Protein AF-0000000087537223 (afdb_homodimer)

Organism: NCBI:txid88431

Foldseek 3Di:
DVVVVVVVVVVVVVVVVVVVVVVVVVVCVVVVPPPPLQQAEAEEEEQDPQQCVQCVVLVVVCCVVCVSYDYHYYYDHPVVRVVCQVVVVHFKYKAFDDPDDPCPPQWPKDKAFTFGHWDADPPDRDTRDDPDRGTTIIMMTGGDDPVNCDDPSVVSVVVVRVVVVVVVVPPPPDPPPPPD/DVVVVVVVVVVVVVVVVVVVVVVVVVVCVVVCVVPPLQQAEAEEEEQDPQQCVQCVVLVVVCCVVCVSYHYHYYYDHPVVRVVCQVVVVHFKYKAFDDPDDPCPPFWPKDKAFTFGHWDADPPDRDTRDDPDRGTTIIMMTGGDDPVNCDDPSVVSVVVVRVVVVVVVVPPPPPPPPPPD

Solvent-accessible surface area (backbone atoms only — not comparable to full-atom values): 20224 Å² total; per-residue (Å²): 115,66,68,59,52,53,52,50,50,52,51,49,50,51,51,49,48,48,51,48,51,51,51,48,52,50,46,51,52,52,62,61,45,68,54,72,74,66,67,45,72,45,28,37,29,21,46,53,70,46,41,48,57,68,44,32,66,59,54,51,49,46,43,68,76,38,67,58,44,43,84,43,47,29,24,36,53,68,65,55,39,52,50,26,41,76,69,67,68,26,57,34,30,41,36,74,60,48,101,75,67,73,59,68,80,75,29,30,70,47,78,36,81,42,49,65,44,72,41,61,46,90,74,42,100,50,68,28,37,48,71,64,79,63,64,41,50,28,33,36,35,29,75,58,48,101,72,58,62,81,45,78,65,54,51,50,46,51,56,52,43,52,50,55,55,44,61,70,60,53,70,83,73,78,77,74,76,73,84,117,115,67,68,60,51,53,51,51,49,54,51,48,49,51,50,48,50,50,51,47,51,49,49,49,52,49,46,53,53,51,64,52,53,79,42,76,82,64,68,43,71,45,30,37,30,22,49,52,70,47,40,51,56,67,43,34,67,59,53,50,49,46,42,67,76,38,68,59,44,43,84,43,48,29,23,37,54,66,67,54,38,52,52,26,40,75,68,66,70,26,57,35,29,41,35,72,61,50,101,73,67,74,60,68,82,74,28,31,70,48,77,36,83,42,50,67,44,69,42,62,45,90,76,41,98,50,68,27,37,47,71,65,79,62,64,42,48,28,33,37,34,30,76,59,47,100,74,59,61,81,44,77,64,56,52,51,48,52,57,51,44,50,51,56,55,44,61,71,60,54,69,85,72,77,78,73,76,75,84,117

InterPro domains:
  IPR005119 LysR, substrate-binding [PF03466] (41-99)

Structure (mmCIF, N/CA/C/O backbone):
data_AF-0000000087537223-model_v1
#
loop_
_entity.id
_entity.type
_entity.pdbx_description
1 polymer 'LysR family transcriptional regulator'
#
loop_
_atom_site.group_PDB
_atom_site.id
_atom_site.type_symbol
_atom_site.label_atom_id
_atom_site.label_alt_id
_atom_site.label_comp_id
_atom_site.label_asym_id
_atom_site.label_entity_id
_atom_site.label_seq_id
_atom_site.pdbx_PDB_ins_code
_atom_site.Cartn_x
_atom_site.Cartn_y
_atom_site.Cartn_z
_atom_site.occupancy
_atom_site.B_iso_or_equiv
_atom_site.auth_seq_id
_atom_site.auth_comp_id
_atom_site.auth_asym_id
_atom_site.auth_atom_id
_atom_site.pdbx_PDB_model_num
ATOM 1 N N . MET A 1 1 ? 5.977 34.281 53.625 1 54.44 1 MET A N 1
ATOM 2 C CA . MET A 1 1 ? 5.441 35.156 52.625 1 54.44 1 MET A CA 1
ATOM 3 C C . MET A 1 1 ? 6.477 35.438 51.531 1 54.44 1 MET A C 1
ATOM 5 O O . MET A 1 1 ? 6.137 35.531 50.344 1 54.44 1 MET A O 1
ATOM 9 N N . LYS A 1 2 ? 7.672 35.094 51.875 1 70.06 2 LYS A N 1
ATOM 10 C CA . LYS A 1 2 ? 8.766 35.406 50.969 1 70.06 2 LYS A CA 1
ATOM 11 C C . LYS A 1 2 ? 8.945 34.312 49.938 1 70.06 2 LYS A C 1
ATOM 13 O O . LYS A 1 2 ? 9.219 34.562 48.781 1 70.06 2 LYS A O 1
ATOM 18 N N . ASP A 1 3 ? 8.562 33.156 50.344 1 67.06 3 ASP A N 1
ATOM 19 C CA . ASP A 1 3 ? 8.758 32.031 49.469 1 67.06 3 ASP A CA 1
ATOM 20 C C . ASP A 1 3 ? 7.688 31.984 48.375 1 67.06 3 ASP A C 1
ATOM 22 O O . ASP A 1 3 ? 7.965 31.578 47.25 1 67.06 3 ASP A O 1
ATOM 26 N N . PHE A 1 4 ? 6.609 32.594 48.656 1 63.94 4 PHE A N 1
ATOM 27 C CA . PHE A 1 4 ? 5.5 32.594 47.719 1 63.94 4 PHE A CA 1
ATOM 28 C C . PHE A 1 4 ? 5.715 33.656 46.625 1 63.94 4 PHE A C 1
ATOM 30 O O . PHE A 1 4 ? 5.422 33.438 45.469 1 63.94 4 PHE A O 1
ATOM 37 N N . VAL A 1 5 ? 6.406 34.656 47 1 63.56 5 VAL A N 1
ATOM 38 C CA . VAL A 1 5 ? 6.68 35.75 46.062 1 63.56 5 VAL A CA 1
ATOM 39 C C . VAL A 1 5 ? 7.766 35.312 45.062 1 63.56 5 VAL A C 1
ATOM 41 O O . VAL A 1 5 ? 7.668 35.594 43.875 1 63.56 5 VAL A O 1
ATOM 44 N N . LEU A 1 6 ? 8.734 34.5 45.625 1 63.09 6 LEU A N 1
ATOM 45 C CA . LEU A 1 6 ? 9.797 34.031 44.75 1 63.09 6 LEU A CA 1
ATOM 46 C C . LEU A 1 6 ? 9.242 33.062 43.719 1 63.09 6 LEU A C 1
ATOM 48 O O . LEU A 1 6 ? 9.641 33.094 42.562 1 63.09 6 LEU A O 1
ATOM 52 N N . LEU A 1 7 ? 8.227 32.312 44.094 1 64.44 7 LEU A N 1
ATOM 53 C CA . LEU A 1 7 ? 7.617 31.344 43.156 1 64.44 7 LEU A CA 1
ATOM 54 C C . LEU A 1 7 ? 6.797 32.062 42.094 1 64.44 7 LEU A C 1
ATOM 56 O O . LEU A 1 7 ? 6.848 31.672 40.938 1 64.44 7 LEU A O 1
ATOM 60 N N . ILE A 1 8 ? 6.211 33.156 42.438 1 64.06 8 ILE A N 1
ATOM 61 C CA . ILE A 1 8 ? 5.387 33.906 41.5 1 64.06 8 ILE A CA 1
ATOM 62 C C . ILE A 1 8 ? 6.281 34.656 40.5 1 64.06 8 ILE A C 1
ATOM 64 O O . ILE A 1 8 ? 5.973 34.719 39.312 1 64.06 8 ILE A O 1
ATOM 68 N N . VAL A 1 9 ? 7.414 35.062 41.062 1 67.44 9 VAL A N 1
ATOM 69 C CA . VAL A 1 9 ? 8.336 35.781 40.188 1 67.44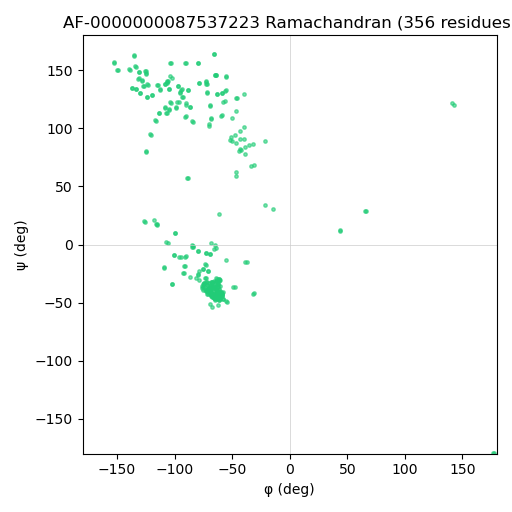 9 VAL A CA 1
ATOM 70 C C . VAL A 1 9 ? 8.977 34.844 39.188 1 67.44 9 VAL A C 1
ATOM 72 O O . VAL A 1 9 ? 9.102 35.156 38 1 67.44 9 VAL A O 1
ATOM 75 N N . VAL A 1 10 ? 9.289 33.625 39.625 1 64.19 10 VAL A N 1
ATOM 76 C CA . VAL A 1 10 ? 9.883 32.625 38.75 1 64.19 10 VAL A CA 1
ATOM 77 C C . VAL A 1 10 ? 8.867 32.188 37.719 1 64.19 10 VAL A C 1
ATOM 79 O O . VAL A 1 10 ? 9.195 32.062 36.531 1 64.19 10 VAL A O 1
ATOM 82 N N . LEU A 1 11 ? 7.57 32.094 38.094 1 65.94 11 LEU A N 1
ATOM 83 C CA . LEU A 1 11 ? 6.516 31.719 37.156 1 65.94 11 LEU A CA 1
ATOM 84 C C . LEU A 1 11 ? 6.25 32.812 36.156 1 65.94 11 LEU A C 1
ATOM 86 O O . LEU A 1 11 ? 6.07 32.531 34.969 1 65.94 11 LEU A O 1
ATOM 90 N N . ALA A 1 12 ? 6.344 34.062 36.594 1 67.06 12 ALA A N 1
ATOM 91 C CA . ALA A 1 12 ? 6.152 35.188 35.688 1 67.06 12 ALA A CA 1
ATOM 92 C C . ALA A 1 12 ? 7.32 35.312 34.719 1 67.06 12 ALA A C 1
ATOM 94 O O . ALA A 1 12 ? 7.117 35.594 33.531 1 67.06 12 ALA A O 1
ATOM 95 N N . ALA A 1 13 ? 8.508 35.062 35.219 1 68 13 ALA A N 1
ATOM 96 C CA . ALA A 1 13 ? 9.68 35.094 34.344 1 68 13 ALA A CA 1
ATOM 97 C C . ALA A 1 13 ? 9.617 33.969 33.312 1 68 13 ALA A C 1
ATOM 99 O O . ALA A 1 13 ? 9.969 34.188 32.156 1 68 13 ALA A O 1
ATOM 100 N N . PHE A 1 14 ? 9.086 32.844 33.719 1 64.25 14 PHE A N 1
ATOM 101 C CA . PHE A 1 14 ? 8.938 31.734 32.781 1 64.25 14 PHE A CA 1
ATOM 102 C C . PHE A 1 14 ? 7.875 32.062 31.719 1 64.25 14 PHE A C 1
ATOM 104 O O . PHE A 1 14 ? 8.062 31.797 30.531 1 64.25 14 PHE A O 1
ATOM 111 N N . ILE A 1 15 ? 6.82 32.75 32.094 1 64.5 15 ILE A N 1
ATOM 112 C CA . ILE A 1 15 ? 5.766 33.125 31.172 1 64.5 15 ILE A CA 1
ATOM 113 C C . ILE A 1 15 ? 6.281 34.219 30.234 1 64.5 15 ILE A C 1
ATOM 115 O O . ILE A 1 15 ? 6.051 34.1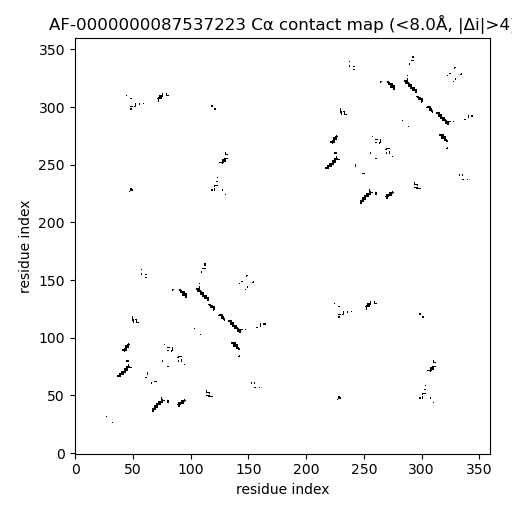56 29.016 1 64.5 15 ILE A O 1
ATOM 119 N N . TYR A 1 16 ? 7 35.125 30.766 1 63.88 16 TYR A N 1
ATOM 120 C CA . TYR A 1 16 ? 7.582 36.188 29.953 1 63.88 16 TYR A CA 1
ATOM 121 C C . TYR A 1 16 ? 8.633 35.625 29 1 63.88 16 TYR A C 1
ATOM 123 O O . TYR A 1 16 ? 8.688 36.031 27.828 1 63.88 16 TYR A O 1
ATOM 131 N N . GLY A 1 17 ? 9.453 34.75 29.469 1 62.81 17 GLY A N 1
ATOM 132 C CA . GLY A 1 17 ? 10.398 34.094 28.594 1 62.81 17 GLY A CA 1
ATOM 133 C C . GLY A 1 17 ? 9.734 33.281 27.5 1 62.81 17 GLY A C 1
ATOM 134 O O . GLY A 1 17 ? 10.188 33.312 26.344 1 62.81 17 GLY A O 1
ATOM 135 N N . TYR A 1 18 ? 8.625 32.781 27.844 1 59.72 18 TYR A N 1
ATOM 136 C CA . TYR A 1 18 ? 7.844 32.031 26.844 1 59.72 18 TYR A CA 1
ATOM 137 C C . TYR A 1 18 ? 7.289 32.969 25.781 1 59.72 18 TYR A C 1
ATOM 139 O O . TYR A 1 18 ? 7.383 32.688 24.594 1 59.72 18 TYR A O 1
ATOM 147 N N . PHE A 1 19 ? 6.824 34.094 26.172 1 59.44 19 PHE A N 1
ATOM 148 C CA . PHE A 1 19 ? 6.281 35.094 25.266 1 59.44 19 PHE A CA 1
ATOM 149 C C . PHE A 1 19 ? 7.387 35.719 24.406 1 59.44 19 PHE A C 1
ATOM 151 O O . PHE A 1 19 ? 7.211 35.906 23.219 1 59.44 19 PHE A O 1
ATOM 158 N N . LEU A 1 20 ? 8.477 35.938 25.016 1 61.59 20 LEU A N 1
ATOM 159 C CA . LEU A 1 20 ? 9.602 36.5 24.297 1 61.59 20 LEU A CA 1
ATOM 160 C C . LEU A 1 20 ? 10.164 35.5 23.281 1 61.59 20 LEU A C 1
ATOM 162 O O . LEU A 1 20 ? 10.508 35.875 22.156 1 61.59 20 LEU A O 1
ATOM 166 N N . MET A 1 21 ? 10.281 34.25 23.656 1 59.03 21 MET A N 1
ATOM 167 C CA . MET A 1 21 ? 10.766 33.25 22.734 1 59.03 21 MET A CA 1
ATOM 168 C C . MET A 1 21 ? 9.781 33.062 21.578 1 59.03 21 MET A C 1
ATOM 170 O O . MET A 1 21 ? 10.195 32.875 20.422 1 59.03 21 MET A O 1
ATOM 174 N N . GLU A 1 22 ? 8.539 33.25 21.828 1 59.28 22 GLU A N 1
ATOM 175 C CA . GLU A 1 22 ? 7.527 33.219 20.781 1 59.28 22 GLU A CA 1
ATOM 176 C C . GLU A 1 22 ? 7.68 34.438 19.844 1 59.28 22 GLU A C 1
ATOM 178 O O . GLU A 1 22 ? 7.57 34.281 18.625 1 59.28 22 GLU A O 1
ATOM 183 N N . LYS A 1 23 ? 7.906 35.531 20.391 1 59.84 23 LYS A N 1
ATOM 184 C CA . LYS A 1 23 ? 8.094 36.719 19.578 1 59.84 23 LYS A CA 1
ATOM 185 C C . LYS A 1 23 ? 9.414 36.688 18.812 1 59.84 23 LYS A C 1
ATOM 187 O O . LYS A 1 23 ? 9.484 37.094 17.656 1 59.84 23 LYS A O 1
ATOM 192 N N . LEU A 1 24 ? 10.461 36.156 19.438 1 57.25 24 LEU A N 1
ATOM 193 C CA . LEU A 1 24 ? 11.734 36 18.75 1 57.25 24 LEU A CA 1
ATOM 194 C C . LEU A 1 24 ? 11.617 34.969 17.641 1 57.25 24 LEU A C 1
ATOM 196 O O . LEU A 1 24 ? 12.156 35.156 16.547 1 57.25 24 LEU A O 1
ATOM 200 N N . ASP A 1 25 ? 10.938 33.906 17.938 1 54.16 25 ASP A N 1
ATOM 201 C CA . ASP A 1 25 ? 10.688 32.875 16.922 1 54.16 25 ASP A CA 1
ATOM 202 C C . ASP A 1 25 ? 9.875 33.438 15.758 1 54.16 25 ASP A C 1
ATOM 204 O O . ASP A 1 25 ? 10.164 33.156 14.594 1 54.16 25 ASP A O 1
ATOM 208 N N . LYS A 1 26 ? 8.938 34.281 16.062 1 52.38 26 LYS A N 1
ATOM 209 C CA . LYS A 1 26 ? 8.18 34.969 15.023 1 52.38 26 LYS A CA 1
ATOM 210 C C . LYS A 1 26 ? 9.047 35.969 14.281 1 52.38 26 LYS A C 1
ATOM 212 O O . LYS A 1 26 ? 8.961 36.094 13.062 1 52.38 26 LYS A O 1
ATOM 217 N N . PHE A 1 27 ? 9.875 36.656 14.984 1 50.84 27 PHE A N 1
ATOM 218 C CA . PHE A 1 27 ? 10.789 37.625 14.391 1 50.84 27 PHE A CA 1
ATOM 219 C C . PHE A 1 27 ? 11.828 36.938 13.531 1 50.84 27 PHE A C 1
ATOM 221 O O . PHE A 1 27 ? 12.172 37.406 12.445 1 50.84 27 PHE A O 1
ATOM 228 N N . LEU A 1 28 ? 12.414 35.875 13.977 1 49.09 28 LEU A N 1
ATOM 229 C CA . LEU A 1 28 ? 13.375 35.125 13.172 1 49.09 28 LEU A CA 1
ATOM 230 C C . LEU A 1 28 ? 12.688 34.469 11.984 1 49.09 28 LEU A C 1
ATOM 232 O O . LEU A 1 28 ? 13.25 34.406 10.891 1 49.09 28 LEU A O 1
ATOM 236 N N . LYS A 1 29 ? 11.492 34.094 12.188 1 46.59 29 LYS A N 1
ATOM 237 C CA . LYS A 1 29 ? 10.703 33.625 11.055 1 46.59 29 LYS A CA 1
ATOM 238 C C . LYS A 1 29 ? 10.383 34.75 10.086 1 46.59 29 LYS A C 1
ATOM 240 O O . LYS A 1 29 ? 10.406 34.562 8.867 1 46.59 29 LYS A O 1
ATOM 245 N N . GLU A 1 30 ? 10.055 35.844 10.57 1 44.53 30 GLU A N 1
ATOM 246 C CA . GLU A 1 30 ? 9.789 37 9.719 1 44.53 30 GLU A CA 1
ATOM 247 C C . GLU A 1 30 ? 11.07 37.5 9.062 1 44.53 30 GLU A C 1
ATOM 249 O O . GLU A 1 30 ? 11.055 37.906 7.898 1 44.53 30 GLU A O 1
ATOM 254 N N . ASN A 1 31 ? 12.07 37.719 9.766 1 44.16 31 ASN A N 1
ATOM 255 C CA . ASN A 1 31 ? 13.32 38.156 9.156 1 44.16 31 ASN A CA 1
ATOM 256 C C . ASN A 1 31 ? 13.969 37.062 8.336 1 44.16 31 ASN A C 1
ATOM 258 O O . ASN A 1 31 ? 14.859 37.312 7.523 1 44.16 31 ASN A O 1
ATOM 262 N N . GLN A 1 32 ? 13.898 35.875 8.664 1 40.59 32 GLN A N 1
ATOM 263 C CA . GLN A 1 32 ? 14.188 34.844 7.676 1 40.59 32 GLN A CA 1
ATOM 264 C C . GLN A 1 32 ? 13.164 34.875 6.539 1 40.59 32 GLN A C 1
ATOM 266 O O . GLN A 1 32 ? 13.328 34.188 5.535 1 40.59 32 GLN A O 1
ATOM 271 N N . SER A 1 33 ? 12.211 35.688 6.609 1 37.72 33 SER A N 1
ATOM 272 C CA . SER A 1 33 ? 11.305 35.969 5.508 1 37.72 33 SER A CA 1
ATOM 273 C C . SER A 1 33 ? 12.023 36.688 4.375 1 37.72 33 SER A C 1
ATOM 275 O O . SER A 1 33 ? 11.422 37 3.348 1 37.72 33 SER A O 1
ATOM 277 N N . GLN A 1 34 ? 12.945 37.531 4.609 1 38 34 GLN A N 1
ATOM 278 C CA . GLN A 1 34 ? 13.648 37.938 3.395 1 38 34 GLN A CA 1
ATOM 279 C C . GLN A 1 34 ? 14.031 36.719 2.557 1 38 34 GLN A C 1
ATOM 281 O O . GLN A 1 34 ? 14.875 35.938 2.963 1 38 34 GLN A O 1
ATOM 286 N N . LYS A 1 35 ? 13.203 36.5 1.725 1 38.72 35 LYS A N 1
ATOM 287 C CA . LYS A 1 35 ? 12.703 35.438 0.831 1 38.72 35 LYS A CA 1
ATOM 288 C C . LYS A 1 35 ? 13.789 35 -0.143 1 38.72 35 LYS A C 1
ATOM 290 O O . LYS A 1 35 ? 14.031 35.656 -1.159 1 38.72 35 LYS A O 1
ATOM 295 N N . LEU A 1 36 ? 15.023 35.062 0.023 1 36.44 36 LEU A N 1
ATOM 296 C CA . LEU A 1 36 ? 15.375 34.031 -0.955 1 36.44 36 LEU A CA 1
ATOM 297 C C . LEU A 1 36 ? 14.383 32.875 -0.917 1 36.44 36 LEU A C 1
ATOM 299 O O . LEU A 1 36 ? 14.164 32.281 0.138 1 36.44 36 LEU A O 1
ATOM 303 N N . ILE A 1 37 ? 13.203 33 -1.503 1 40.5 37 ILE A N 1
ATOM 304 C CA . ILE A 1 37 ? 12.102 32.062 -1.7 1 40.5 37 ILE A CA 1
ATOM 305 C C . ILE A 1 37 ? 12.609 30.641 -1.584 1 40.5 37 ILE A C 1
ATOM 307 O O . ILE A 1 37 ? 13.148 30.094 -2.541 1 40.5 37 ILE A O 1
ATOM 311 N N . SER A 1 38 ? 13.492 30.312 -0.835 1 45.03 38 SER A N 1
ATOM 312 C CA . SER A 1 38 ? 13.938 28.922 -0.687 1 45.03 38 SER A CA 1
ATOM 313 C C . SER A 1 38 ? 12.75 27.969 -0.624 1 45.03 38 SER A C 1
ATOM 315 O O . SER A 1 38 ? 11.836 28.156 0.183 1 45.03 38 SER A O 1
ATOM 317 N N . ASP A 1 39 ? 12.336 27.484 -1.694 1 57.84 39 ASP A N 1
ATOM 318 C CA . ASP A 1 39 ? 11.297 26.484 -1.929 1 57.84 39 ASP A CA 1
ATOM 319 C C . ASP A 1 39 ? 11.281 25.438 -0.82 1 57.84 39 ASP A C 1
ATOM 321 O O . ASP A 1 39 ? 12.289 24.766 -0.591 1 57.84 39 ASP A O 1
ATOM 325 N N . SER A 1 40 ? 10.547 25.703 0.352 1 80.5 40 SER A N 1
ATOM 326 C CA . SER A 1 40 ? 10.375 24.734 1.439 1 80.5 40 SER A CA 1
ATOM 327 C C . SER A 1 40 ? 9.766 23.438 0.937 1 80.5 40 SER A C 1
ATOM 329 O O . SER A 1 40 ? 8.93 23.453 0.024 1 80.5 40 SER A O 1
ATOM 331 N N . LYS A 1 41 ? 10.453 22.375 1.174 1 89.81 41 LYS A N 1
ATOM 332 C CA . LYS A 1 41 ? 9.977 21.047 0.787 1 89.81 41 LYS A CA 1
ATOM 333 C C . LYS A 1 41 ? 9.273 20.359 1.947 1 89.81 41 LYS A C 1
ATOM 335 O O . LYS A 1 41 ? 9.703 20.453 3.098 1 89.81 41 LYS A O 1
ATOM 340 N N . LEU A 1 42 ? 8.133 19.859 1.71 1 93.19 42 LEU A N 1
ATOM 341 C CA . LEU A 1 42 ? 7.434 18.969 2.646 1 93.19 42 LEU A CA 1
ATOM 342 C C . LEU A 1 42 ? 7.453 17.531 2.156 1 93.19 42 LEU A C 1
ATOM 344 O O . LEU A 1 42 ? 6.879 17.219 1.11 1 93.19 42 LEU A O 1
ATOM 348 N N . ARG A 1 43 ? 8.148 16.688 2.877 1 94.88 43 ARG A N 1
ATOM 349 C CA . ARG A 1 43 ? 8.32 15.289 2.512 1 94.88 43 ARG A CA 1
ATOM 350 C C . ARG A 1 43 ? 7.461 14.383 3.391 1 94.88 43 ARG A C 1
ATOM 352 O O . ARG A 1 43 ? 7.68 14.297 4.602 1 94.88 43 ARG A O 1
ATOM 359 N N . ILE A 1 44 ? 6.527 13.719 2.76 1 96.69 44 ILE A N 1
ATOM 360 C CA . ILE A 1 44 ? 5.566 12.914 3.504 1 96.69 44 ILE A CA 1
ATOM 361 C C . ILE A 1 44 ? 5.668 11.453 3.061 1 96.69 44 ILE A C 1
ATOM 363 O O . ILE A 1 44 ? 5.652 11.164 1.861 1 96.69 44 ILE A O 1
ATOM 367 N N . GLY A 1 45 ? 5.801 10.523 4.012 1 96.62 45 GLY A N 1
ATOM 368 C CA . GLY A 1 45 ? 5.793 9.094 3.764 1 96.62 45 GLY A CA 1
ATOM 369 C C . GLY A 1 45 ? 4.492 8.422 4.176 1 96.62 45 GLY A C 1
ATOM 370 O O . GLY A 1 45 ? 3.998 8.648 5.281 1 96.62 45 GLY A O 1
ATOM 371 N N . PHE A 1 46 ? 4.047 7.613 3.277 1 94.56 46 PHE A N 1
ATOM 372 C CA . PHE A 1 46 ? 2.834 6.848 3.545 1 94.56 46 PHE A CA 1
ATOM 373 C C . PHE A 1 46 ? 3.139 5.355 3.602 1 94.56 46 PHE A C 1
ATOM 375 O O . PHE A 1 46 ? 3.857 4.832 2.75 1 94.56 46 PHE A O 1
ATOM 382 N N . GLU A 1 47 ? 2.549 4.676 4.57 1 91.69 47 GLU A N 1
ATOM 383 C CA . GLU A 1 47 ? 2.676 3.221 4.605 1 91.69 47 GLU A CA 1
ATOM 384 C C . GLU A 1 47 ? 1.984 2.576 3.404 1 91.69 47 GLU A C 1
ATOM 386 O O . GLU A 1 47 ? 2.439 1.549 2.898 1 91.69 47 GLU A O 1
ATOM 391 N N . THR A 1 48 ? 0.905 3.105 3.025 1 90.25 48 THR A N 1
ATOM 392 C CA . THR A 1 48 ? 0.19 2.674 1.829 1 90.25 48 THR A CA 1
ATOM 393 C C . THR A 1 48 ? -0.311 3.875 1.034 1 90.25 48 THR A C 1
ATOM 395 O O . THR A 1 48 ? -0.847 4.828 1.607 1 90.25 48 THR A O 1
ATOM 398 N N . PRO A 1 49 ? -0.109 3.814 -0.251 1 91.25 49 PRO A N 1
ATOM 399 C CA . PRO A 1 49 ? -0.599 4.934 -1.057 1 91.25 49 PRO A CA 1
ATOM 400 C C . PRO A 1 49 ? -2.123 4.988 -1.128 1 91.25 49 PRO A C 1
ATOM 402 O O . PRO A 1 49 ? -2.689 5.984 -1.593 1 91.25 49 PRO A O 1
ATOM 405 N N . ALA A 1 50 ? -2.826 4.008 -0.635 1 90.25 50 ALA A N 1
ATOM 406 C CA . ALA A 1 50 ? -4.273 3.875 -0.768 1 90.25 50 ALA A CA 1
ATOM 407 C C . ALA A 1 50 ? -5 4.891 0.108 1 90.25 50 ALA A C 1
ATOM 409 O O . ALA A 1 50 ? -6.219 5.055 0.003 1 90.25 50 ALA A O 1
ATOM 410 N N . ILE A 1 51 ? -4.32 5.625 0.945 1 90.5 51 ILE A N 1
ATOM 411 C CA . ILE A 1 51 ? -4.996 6.566 1.83 1 90.5 51 ILE A CA 1
ATOM 412 C C . ILE A 1 51 ? -4.883 7.98 1.264 1 90.5 51 ILE A C 1
ATOM 414 O O . ILE A 1 51 ? -5.566 8.898 1.727 1 90.5 51 ILE A O 1
ATOM 418 N N . ILE A 1 52 ? -4.105 8.164 0.266 1 92.75 52 ILE A N 1
ATOM 419 C CA . ILE A 1 52 ? -3.764 9.5 -0.216 1 92.75 52 ILE A CA 1
ATOM 420 C C . ILE A 1 52 ? -5.004 10.172 -0.803 1 92.75 52 ILE A C 1
ATOM 422 O O . ILE A 1 52 ? -5.242 11.359 -0.573 1 92.75 52 ILE A O 1
ATOM 426 N N . ASP A 1 53 ? -5.824 9.414 -1.488 1 90.88 53 ASP A N 1
ATOM 427 C CA . ASP A 1 53 ? -7.035 9.984 -2.08 1 90.88 53 ASP A CA 1
ATOM 428 C C . ASP A 1 53 ? -7.957 10.555 -1.006 1 90.88 53 ASP A C 1
ATOM 430 O O . ASP A 1 53 ? -8.656 11.547 -1.242 1 90.88 53 ASP A O 1
ATOM 434 N N . SER A 1 54 ? -7.914 9.984 0.157 1 89.5 54 SER A N 1
ATOM 435 C CA . SER A 1 54 ? -8.812 10.391 1.234 1 89.5 54 SER A CA 1
ATOM 436 C C . SER A 1 54 ? -8.367 11.711 1.849 1 89.5 54 SER A C 1
ATOM 438 O O . SER A 1 54 ? -9.156 12.406 2.492 1 89.5 54 SER A O 1
ATOM 440 N N . ILE A 1 55 ? -7.09 12.047 1.659 1 91.12 55 ILE A N 1
ATOM 441 C CA . ILE A 1 55 ? -6.613 13.305 2.227 1 91.12 55 ILE A CA 1
ATOM 442 C C . ILE A 1 55 ? -6.215 14.258 1.103 1 91.12 55 ILE A C 1
ATOM 444 O O . ILE A 1 55 ? -5.484 15.227 1.331 1 91.12 55 ILE A O 1
ATOM 448 N N . ALA A 1 56 ? -6.609 14.055 -0.009 1 93.25 56 ALA A N 1
ATOM 449 C CA . ALA A 1 56 ? -6.266 14.852 -1.183 1 93.25 56 ALA A CA 1
ATOM 450 C C . ALA A 1 56 ? -6.672 16.312 -0.993 1 93.25 56 ALA A C 1
ATOM 452 O O . ALA A 1 56 ? -5.926 17.219 -1.354 1 93.25 56 ALA A O 1
ATOM 453 N N . ASP A 1 57 ? -7.82 16.469 -0.446 1 90.5 57 ASP A N 1
ATOM 454 C CA . ASP A 1 57 ? -8.297 17.844 -0.222 1 90.5 57 ASP A CA 1
ATOM 455 C C . ASP A 1 57 ? -7.34 18.609 0.686 1 90.5 57 ASP A C 1
ATOM 457 O O . ASP A 1 57 ? -7.07 19.797 0.45 1 90.5 57 ASP A O 1
ATOM 461 N N . LEU A 1 58 ? -6.898 17.906 1.692 1 91.88 58 LEU A N 1
ATOM 462 C CA . LEU A 1 58 ? -5.949 18.516 2.617 1 91.88 58 LEU A CA 1
ATOM 463 C C . LEU A 1 58 ? -4.656 18.891 1.901 1 91.88 58 LEU A C 1
ATOM 465 O O . LEU A 1 58 ? -4.145 20 2.068 1 91.88 58 LEU A O 1
ATOM 469 N N . LEU A 1 59 ? -4.168 18 1.112 1 93.94 59 LEU A N 1
ATOM 470 C CA . LEU A 1 59 ? -2.932 18.219 0.371 1 93.94 59 LEU A CA 1
ATOM 471 C C . LEU A 1 59 ? -3.1 19.359 -0.628 1 93.94 59 LEU A C 1
ATOM 473 O O . LEU A 1 59 ? -2.213 20.219 -0.765 1 93.94 59 LEU A O 1
ATOM 477 N N . GLU A 1 60 ? -4.18 19.375 -1.272 1 92.62 60 GLU A N 1
ATOM 478 C CA . GLU A 1 60 ? -4.465 20.406 -2.254 1 92.62 60 GLU A CA 1
ATOM 479 C C . GLU A 1 60 ? -4.602 21.781 -1.588 1 92.62 60 GLU A C 1
ATOM 481 O O . GLU A 1 60 ? -4.07 22.781 -2.086 1 92.62 60 GLU A O 1
ATOM 486 N N . GLN A 1 61 ? -5.316 21.844 -0.536 1 91.75 61 GLN A N 1
ATOM 487 C CA . GLN A 1 61 ? -5.473 23.078 0.212 1 91.75 61 GLN A CA 1
ATOM 488 C C . GLN A 1 61 ? -4.125 23.609 0.692 1 91.75 61 GLN A C 1
ATOM 490 O O . GLN A 1 61 ? -3.852 24.812 0.604 1 91.75 61 GLN A O 1
ATOM 495 N N . PHE A 1 62 ? -3.34 22.734 1.179 1 92.38 62 PHE A N 1
ATOM 496 C CA . PHE A 1 62 ? -2.016 23.141 1.636 1 92.38 62 PHE A CA 1
ATOM 497 C C . PHE A 1 62 ? -1.203 23.719 0.488 1 92.38 62 PHE A C 1
ATOM 499 O O . PHE A 1 62 ? -0.588 24.781 0.633 1 92.38 62 PHE A O 1
ATOM 506 N N . SER A 1 63 ? -1.246 23.047 -0.576 1 91.19 63 SER A N 1
ATOM 507 C CA . SER A 1 63 ? -0.478 23.5 -1.732 1 91.19 63 SER A CA 1
ATOM 508 C C . SER A 1 63 ? -0.977 24.859 -2.236 1 91.19 63 SER A C 1
ATOM 510 O O . SER A 1 63 ? -0.19 25.672 -2.713 1 91.19 63 SER A O 1
ATOM 512 N N . SER A 1 64 ? -2.219 25.078 -2.158 1 92 64 SER A N 1
ATOM 513 C CA . SER A 1 64 ? -2.811 26.344 -2.596 1 92 64 SER A CA 1
ATOM 514 C C . SER A 1 64 ? -2.463 27.469 -1.64 1 92 64 SER A C 1
ATOM 516 O O . SER A 1 64 ? -2.148 28.578 -2.074 1 92 64 SER A O 1
ATOM 518 N N . GLU A 1 65 ? -2.535 27.172 -0.374 1 91.94 65 GLU A N 1
ATOM 519 C CA . GLU A 1 65 ? -2.299 28.172 0.661 1 91.94 65 GLU A CA 1
ATOM 520 C C . GLU A 1 65 ? -0.812 28.5 0.787 1 91.94 65 GLU A C 1
ATOM 522 O O . GLU A 1 65 ? -0.443 29.625 1.115 1 91.94 65 GLU A O 1
ATOM 527 N N . TYR A 1 66 ? -0.056 27.5 0.549 1 90.75 66 TYR A N 1
ATOM 528 C CA . TYR A 1 66 ? 1.388 27.672 0.672 1 90.75 66 TYR A CA 1
ATOM 529 C C . TYR A 1 66 ? 2.096 27.266 -0.616 1 90.75 66 TYR A C 1
ATOM 531 O O . TYR A 1 66 ? 2.811 26.266 -0.649 1 90.75 66 TYR A O 1
ATOM 539 N N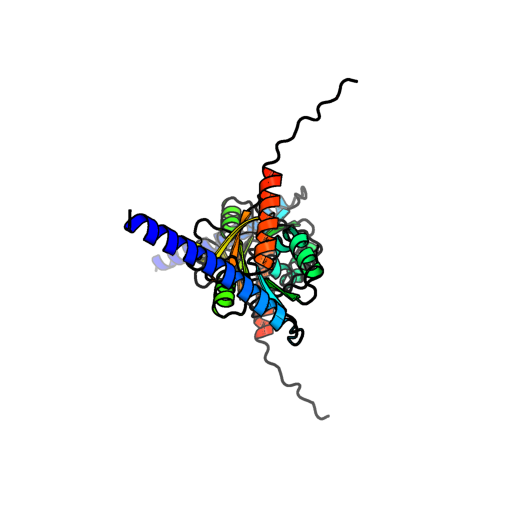 . PRO A 1 67 ? 2.111 28.125 -1.579 1 90 67 PRO A N 1
ATOM 540 C CA . PRO A 1 67 ? 2.641 27.781 -2.902 1 90 67 PRO A CA 1
ATOM 541 C C . PRO A 1 67 ? 4.164 27.688 -2.922 1 90 67 PRO A C 1
ATOM 543 O O . PRO A 1 67 ? 4.742 27.141 -3.865 1 90 67 PRO A O 1
ATOM 546 N N . ASN A 1 68 ? 4.785 28.234 -1.938 1 88.12 68 ASN A N 1
ATOM 547 C CA . ASN A 1 68 ? 6.242 28.172 -1.871 1 88.12 68 ASN A CA 1
ATOM 548 C C . ASN A 1 68 ? 6.719 26.812 -1.353 1 88.12 68 ASN A C 1
ATOM 550 O O . ASN A 1 68 ? 7.922 26.562 -1.3 1 88.12 68 ASN A O 1
ATOM 554 N N . TYR A 1 69 ? 5.777 25.969 -0.943 1 88.62 69 TYR A N 1
ATOM 555 C CA . TYR A 1 69 ? 6.109 24.625 -0.499 1 88.62 69 TYR A CA 1
ATOM 556 C C . TYR A 1 69 ? 5.977 23.625 -1.643 1 88.62 69 TYR A C 1
ATOM 558 O O . TYR A 1 69 ? 5.012 23.672 -2.408 1 88.62 69 TYR A O 1
ATOM 566 N N . GLU A 1 70 ? 6.965 22.828 -1.757 1 90.56 70 GLU A N 1
ATOM 567 C CA . GLU A 1 70 ? 6.879 21.672 -2.646 1 90.56 70 GLU A CA 1
ATOM 568 C C . GLU A 1 70 ? 6.492 20.406 -1.882 1 90.56 70 GLU A C 1
ATOM 570 O O . GLU A 1 70 ? 7.164 20.031 -0.919 1 90.56 70 GLU A O 1
ATOM 575 N N . LEU A 1 71 ? 5.406 19.812 -2.309 1 93.12 71 LEU A N 1
ATOM 576 C CA . LEU A 1 71 ? 4.953 18.562 -1.688 1 93.12 71 LEU A CA 1
ATOM 577 C C . LEU A 1 71 ? 5.625 17.359 -2.336 1 93.12 71 LEU A C 1
ATOM 579 O O . LEU A 1 71 ? 5.516 17.156 -3.547 1 93.12 71 LEU A O 1
ATOM 583 N N . ASN A 1 72 ? 6.379 16.609 -1.58 1 94.81 72 ASN A N 1
ATOM 584 C CA . ASN A 1 72 ? 6.988 15.344 -1.995 1 94.81 72 ASN A CA 1
ATOM 585 C C . ASN A 1 72 ? 6.398 14.164 -1.232 1 94.81 72 ASN A C 1
ATOM 587 O O . ASN A 1 72 ? 6.609 14.031 -0.026 1 94.81 72 ASN A O 1
ATOM 591 N N . LEU A 1 73 ? 5.719 13.367 -1.993 1 96.69 73 LEU A N 1
ATOM 592 C CA . LEU A 1 73 ? 5.039 12.227 -1.39 1 96.69 73 LEU A CA 1
ATOM 593 C C . LEU A 1 73 ? 5.762 10.93 -1.718 1 96.69 73 LEU A C 1
ATOM 595 O O . LEU A 1 73 ? 6.219 10.734 -2.846 1 96.69 73 LEU A O 1
ATOM 599 N N . PHE A 1 74 ? 5.848 10.055 -0.725 1 96.44 74 PHE A N 1
ATOM 600 C CA . PHE A 1 74 ? 6.469 8.742 -0.853 1 96.44 74 PHE A CA 1
ATOM 601 C C . PHE A 1 74 ? 5.609 7.672 -0.191 1 96.44 74 PHE A C 1
ATOM 603 O O . PHE A 1 74 ? 4.695 7.988 0.577 1 96.44 74 PHE A O 1
ATOM 610 N N . TYR A 1 75 ? 5.895 6.441 -0.555 1 94.5 75 TYR A N 1
ATOM 611 C CA . TYR A 1 75 ? 5.32 5.348 0.218 1 94.5 75 TYR A CA 1
ATOM 612 C C . TYR A 1 75 ? 6.375 4.293 0.534 1 94.5 75 TYR A C 1
ATOM 614 O O . TYR A 1 75 ? 7.391 4.195 -0.155 1 94.5 75 TYR A O 1
ATOM 622 N N . GLY A 1 76 ? 6.145 3.566 1.648 1 90.94 76 GLY A N 1
ATOM 623 C CA . GLY A 1 76 ? 7.078 2.535 2.072 1 90.94 76 GLY A CA 1
ATOM 624 C C . GLY A 1 76 ? 6.695 1.885 3.387 1 90.94 76 GLY A C 1
ATOM 625 O O . GLY A 1 76 ? 5.652 2.205 3.963 1 90.94 76 GLY A O 1
ATOM 626 N N . SER A 1 77 ? 7.555 0.946 3.787 1 86.56 77 SER A N 1
ATOM 627 C CA . SER A 1 77 ? 7.301 0.238 5.039 1 86.56 77 SER A CA 1
ATOM 628 C C . SER A 1 77 ? 7.406 1.176 6.234 1 86.56 77 SER A C 1
ATOM 630 O O . SER A 1 77 ? 8.016 2.244 6.141 1 86.56 77 SER A O 1
ATOM 632 N N . VAL A 1 78 ? 6.887 0.739 7.328 1 88.06 78 VAL A N 1
ATOM 633 C CA . VAL A 1 78 ? 6.949 1.507 8.562 1 88.06 78 VAL A CA 1
ATOM 634 C C . VAL A 1 78 ? 8.406 1.767 8.938 1 88.06 78 VAL A C 1
ATOM 636 O O . VAL A 1 78 ? 8.773 2.883 9.32 1 88.06 78 VAL A O 1
ATOM 639 N N . ASN A 1 79 ? 9.211 0.757 8.797 1 87.31 79 ASN A N 1
ATOM 640 C CA . ASN A 1 79 ? 10.625 0.913 9.117 1 87.31 79 ASN A CA 1
ATOM 641 C C . ASN A 1 79 ? 11.289 1.958 8.227 1 87.31 79 ASN A C 1
ATOM 643 O O . ASN A 1 79 ? 12.117 2.742 8.695 1 87.31 79 ASN A O 1
ATOM 647 N N . GLU A 1 80 ? 10.984 1.946 7.031 1 89.62 80 GLU A N 1
ATOM 648 C CA . GLU A 1 80 ? 11.531 2.936 6.109 1 89.62 80 GLU A CA 1
ATOM 649 C C . GLU A 1 80 ? 11.086 4.348 6.484 1 89.62 80 GLU A C 1
ATOM 651 O O . GLU A 1 80 ? 11.867 5.297 6.379 1 89.62 80 GLU A O 1
ATOM 656 N N . ILE A 1 81 ? 9.883 4.453 6.852 1 93.19 81 ILE A N 1
ATOM 657 C CA . ILE A 1 81 ? 9.336 5.746 7.254 1 93.19 81 ILE A CA 1
ATOM 658 C C . ILE A 1 81 ? 10.039 6.234 8.516 1 93.19 81 ILE A C 1
ATOM 660 O O . ILE A 1 81 ? 10.492 7.379 8.586 1 93.19 81 ILE A O 1
ATOM 664 N N . ILE A 1 82 ? 10.188 5.375 9.484 1 91 82 ILE A N 1
ATOM 665 C CA . ILE A 1 82 ? 10.844 5.715 10.742 1 91 82 ILE A CA 1
ATOM 666 C C . ILE A 1 82 ? 12.289 6.125 10.477 1 91 82 ILE A C 1
ATOM 668 O O . ILE A 1 82 ? 12.766 7.133 11.008 1 91 82 ILE A O 1
ATOM 672 N N . ASN A 1 83 ? 12.938 5.312 9.695 1 92.06 83 ASN A N 1
ATOM 673 C CA . ASN A 1 83 ? 14.312 5.641 9.328 1 92.06 83 ASN A CA 1
ATOM 674 C C . ASN A 1 83 ? 14.391 6.984 8.609 1 92.06 83 ASN A C 1
ATOM 676 O O . ASN A 1 83 ? 15.312 7.766 8.852 1 92.06 83 ASN A O 1
ATOM 680 N N . GLY A 1 84 ? 13.43 7.219 7.699 1 93.06 84 GLY A N 1
ATOM 681 C CA . GLY A 1 84 ? 13.375 8.484 6.984 1 93.06 84 GLY A CA 1
ATOM 682 C C . GLY A 1 84 ? 13.172 9.68 7.898 1 93.06 84 GLY A C 1
ATOM 683 O O . GLY A 1 84 ? 13.758 10.742 7.684 1 93.06 84 GLY A O 1
ATOM 684 N N . LEU A 1 85 ? 12.328 9.516 8.867 1 91.5 85 LEU A N 1
ATOM 685 C CA . LEU A 1 85 ? 12.117 10.562 9.859 1 91.5 85 LEU A CA 1
ATOM 686 C C . LEU A 1 85 ? 13.383 10.789 10.688 1 91.5 85 LEU A C 1
ATOM 688 O O . LEU A 1 85 ? 13.789 11.938 10.906 1 91.5 85 LEU A O 1
ATOM 692 N N . GLY A 1 86 ? 13.961 9.758 11.109 1 89.75 86 GLY A N 1
ATOM 693 C CA . GLY A 1 86 ? 15.148 9.828 11.945 1 89.75 86 GLY A CA 1
ATOM 694 C C . GLY A 1 86 ? 16.328 10.484 11.25 1 89.75 86 GLY A C 1
ATOM 695 O O . GLY A 1 86 ? 17.141 11.164 11.891 1 89.75 86 GLY A O 1
ATOM 696 N N . ASN A 1 87 ? 16.438 10.289 9.969 1 92.38 87 ASN A N 1
ATOM 697 C CA . ASN A 1 87 ? 17.547 10.859 9.219 1 92.38 87 ASN A CA 1
ATOM 698 C C . ASN A 1 87 ? 17.141 12.133 8.484 1 92.38 87 ASN A C 1
ATOM 700 O O . ASN A 1 87 ? 17.859 12.594 7.59 1 92.38 87 ASN A O 1
ATOM 704 N N . ASN A 1 88 ? 16.016 12.641 8.742 1 90.75 88 ASN A N 1
ATOM 705 C CA . ASN A 1 88 ? 15.5 13.922 8.258 1 90.75 88 ASN A CA 1
ATOM 706 C C . ASN A 1 88 ? 15.289 13.898 6.746 1 90.75 88 ASN A C 1
ATOM 708 O O . ASN A 1 88 ? 15.531 14.898 6.066 1 90.75 88 ASN A O 1
ATOM 712 N N . LYS A 1 89 ? 15.023 12.711 6.285 1 94.06 89 LYS A N 1
ATOM 713 C CA . LYS A 1 89 ? 14.68 12.578 4.875 1 94.06 89 LYS A CA 1
ATOM 714 C C . LYS A 1 89 ? 13.172 12.68 4.66 1 94.06 89 LYS A C 1
ATOM 716 O O . LYS A 1 89 ? 12.711 12.867 3.531 1 94.06 89 LYS A O 1
ATOM 721 N N . LEU A 1 90 ? 12.445 12.492 5.691 1 94.62 90 LEU A N 1
ATOM 722 C CA . LEU A 1 90 ? 11 12.68 5.738 1 94.62 90 LEU A CA 1
ATOM 723 C C . LEU A 1 90 ? 10.617 13.641 6.859 1 94.62 90 LEU A C 1
ATOM 725 O O . LEU A 1 90 ? 11.297 13.695 7.891 1 94.62 90 LEU A O 1
ATOM 729 N N . ASP A 1 91 ? 9.523 14.344 6.59 1 92.56 91 ASP A N 1
ATOM 730 C CA . ASP A 1 91 ? 9.039 15.281 7.598 1 92.56 91 ASP A CA 1
ATOM 731 C C . ASP A 1 91 ? 7.844 14.703 8.359 1 92.56 91 ASP A C 1
ATOM 733 O O . ASP A 1 91 ? 7.641 15.008 9.531 1 92.56 91 ASP A O 1
ATOM 737 N N . LEU A 1 92 ? 7.035 13.938 7.68 1 94.25 92 LEU A N 1
ATOM 738 C CA . LEU A 1 92 ? 5.859 13.305 8.266 1 94.25 92 LEU A CA 1
ATOM 739 C C . LEU A 1 92 ? 5.703 11.875 7.754 1 94.25 92 LEU A C 1
ATOM 741 O O . LEU A 1 92 ? 6.148 11.555 6.648 1 94.25 92 LEU A O 1
ATOM 745 N N . GLY A 1 93 ? 5.109 11.055 8.594 1 94.19 93 GLY A N 1
ATOM 746 C CA . GLY A 1 93 ? 4.762 9.695 8.211 1 94.19 93 GLY A CA 1
ATOM 747 C C . GLY A 1 93 ? 3.324 9.336 8.539 1 94.19 93 GLY A C 1
ATOM 748 O O . GLY A 1 93 ? 2.836 9.641 9.625 1 94.19 93 GLY A O 1
ATOM 749 N N . PHE A 1 94 ? 2.654 8.805 7.586 1 93.44 94 PHE A N 1
ATOM 750 C CA . PHE A 1 94 ? 1.333 8.227 7.789 1 93.44 94 PHE A CA 1
ATOM 751 C C . PHE A 1 94 ? 1.422 6.711 7.93 1 93.44 94 PHE A C 1
ATOM 753 O O . PHE A 1 94 ? 1.803 6.016 6.984 1 93.44 94 PHE A O 1
ATOM 760 N N . ILE A 1 95 ? 1.027 6.195 9.062 1 91.44 95 ILE A N 1
ATOM 761 C CA . ILE A 1 95 ? 1.143 4.77 9.336 1 91.44 95 ILE A CA 1
ATOM 762 C C . ILE A 1 95 ? -0.211 4.219 9.781 1 91.44 95 ILE A C 1
ATOM 764 O O . ILE A 1 95 ? -0.934 4.863 10.539 1 91.44 95 ILE A O 1
ATOM 768 N N . ILE A 1 96 ? -0.542 3.01 9.203 1 86.25 96 ILE A N 1
ATOM 769 C CA . ILE A 1 96 ? -1.768 2.352 9.648 1 86.25 96 ILE A CA 1
ATOM 770 C C . ILE A 1 96 ? -1.596 1.847 11.078 1 86.25 96 ILE A C 1
ATOM 772 O O . ILE A 1 96 ? -0.626 1.148 11.383 1 86.25 96 ILE A O 1
ATOM 776 N N . GLU A 1 97 ? -2.424 2.342 11.961 1 77.81 97 GLU A N 1
ATOM 777 C CA . GLU A 1 97 ? -2.312 2.006 13.375 1 77.81 97 GLU A CA 1
ATOM 778 C C . GLU A 1 97 ? -2.662 0.542 13.625 1 77.81 97 GLU A C 1
ATOM 780 O O . GLU A 1 97 ? -3.715 0.067 13.195 1 77.81 97 GLU A O 1
ATOM 785 N N . ASN A 1 98 ? -1.616 -0.227 13.945 1 67.5 98 ASN A N 1
ATOM 786 C CA . ASN A 1 98 ? -1.867 -1.586 14.414 1 67.5 98 ASN A CA 1
ATOM 787 C C . ASN A 1 98 ? -1.681 -1.7 15.922 1 67.5 98 ASN A C 1
ATOM 789 O O . ASN A 1 98 ? -1.094 -0.816 16.547 1 67.5 98 ASN A O 1
ATOM 793 N N . SER A 1 99 ? -2.512 -2.551 16.516 1 52.72 99 SER A N 1
ATOM 794 C CA . SER A 1 99 ? -2.531 -2.73 17.969 1 52.72 99 SER A CA 1
ATOM 795 C C . SER A 1 99 ? -1.12 -2.701 18.547 1 52.72 99 SER A C 1
ATOM 797 O O . SER A 1 99 ? -0.931 -2.365 19.719 1 52.72 99 SER A O 1
ATOM 799 N N . ASN A 1 100 ? -0.093 -2.818 17.781 1 52.62 100 ASN A N 1
ATOM 800 C CA . ASN A 1 100 ? 1.215 -3.004 18.391 1 52.62 100 ASN A CA 1
ATOM 801 C C . ASN A 1 100 ? 2.15 -1.837 18.094 1 52.62 100 ASN A C 1
ATOM 803 O O . ASN A 1 100 ? 3.354 -1.921 18.344 1 52.62 100 ASN A O 1
ATOM 807 N N . ASP A 1 101 ? 1.604 -0.772 17.703 1 57.31 101 ASP A N 1
ATOM 808 C CA . ASP A 1 101 ? 2.561 0.179 17.141 1 57.31 101 ASP A CA 1
ATOM 809 C C . ASP A 1 101 ? 3.213 1.012 18.25 1 57.31 101 ASP A C 1
ATOM 811 O O . ASP A 1 101 ? 2.521 1.56 19.109 1 57.31 101 ASP A O 1
ATOM 815 N N . ILE A 1 102 ? 4.504 0.826 18.688 1 54.94 102 ILE A N 1
ATOM 816 C CA . ILE A 1 102 ? 5.426 1.327 19.703 1 54.94 102 ILE A CA 1
ATOM 817 C C . ILE A 1 102 ? 5.797 2.775 19.391 1 54.94 102 ILE A C 1
ATOM 819 O O . ILE A 1 102 ? 6.324 3.484 20.25 1 54.94 102 ILE A O 1
ATOM 823 N N . LEU A 1 103 ? 5.297 3.381 18.375 1 63.88 103 LEU A N 1
ATOM 824 C CA . LEU A 1 103 ? 5.984 4.59 17.922 1 63.88 103 LEU A CA 1
ATOM 825 C C . LEU A 1 103 ? 5.52 5.805 18.719 1 63.88 103 LEU A C 1
ATOM 827 O O . LEU A 1 103 ? 6.129 6.871 18.656 1 63.88 103 LEU A O 1
ATOM 831 N N . LYS A 1 104 ? 4.57 5.633 19.703 1 61.59 104 LYS A N 1
ATOM 832 C CA . LYS A 1 104 ? 3.912 6.781 20.312 1 61.59 104 LYS A CA 1
ATOM 833 C C . LYS A 1 104 ? 4.871 7.547 21.219 1 61.59 104 LYS A C 1
ATOM 835 O O . LYS A 1 104 ? 4.762 8.766 21.359 1 61.59 104 LYS A O 1
ATOM 840 N N . ASP A 1 105 ? 5.855 6.922 21.672 1 68.44 105 ASP A N 1
ATOM 841 C CA . ASP A 1 105 ? 6.656 7.59 22.688 1 68.44 105 ASP A CA 1
ATOM 842 C C . ASP A 1 105 ? 7.852 8.305 22.062 1 68.44 105 ASP A C 1
ATOM 844 O O . ASP A 1 105 ? 8.445 9.188 22.688 1 68.44 105 ASP A O 1
ATOM 848 N N . GLU A 1 106 ? 8.172 8.148 20.953 1 78.88 106 GLU A N 1
ATOM 849 C CA . GLU A 1 106 ? 9.383 8.688 20.344 1 78.88 106 GLU A CA 1
ATOM 850 C C . GLU A 1 106 ? 9.055 9.805 19.359 1 78.88 106 GLU A C 1
ATOM 852 O O . GLU A 1 106 ? 9.883 10.695 19.125 1 78.88 106 GLU A O 1
ATOM 857 N N . TYR A 1 107 ? 7.914 9.82 18.953 1 85.56 107 TYR A N 1
ATOM 858 C CA . TYR A 1 107 ? 7.488 10.766 17.938 1 85.56 107 TYR A CA 1
ATOM 859 C C . TYR A 1 107 ? 6.195 11.469 18.344 1 85.56 107 TYR A C 1
ATOM 861 O O . TYR A 1 107 ? 5.414 10.922 19.125 1 85.56 107 TYR A O 1
ATOM 869 N N . CYS A 1 108 ? 6.113 12.703 17.891 1 87.94 108 CYS A N 1
ATOM 870 C CA . CYS A 1 108 ? 4.785 13.305 17.953 1 87.94 108 CYS A CA 1
ATOM 871 C C . CYS A 1 108 ? 3.807 12.562 17.062 1 87.94 108 CYS A C 1
ATOM 873 O O . CYS A 1 108 ? 4.203 12 16.031 1 87.94 108 CYS A O 1
ATOM 875 N N . SER A 1 109 ? 2.594 12.5 17.484 1 87.31 109 SER A N 1
ATOM 876 C CA . SER A 1 109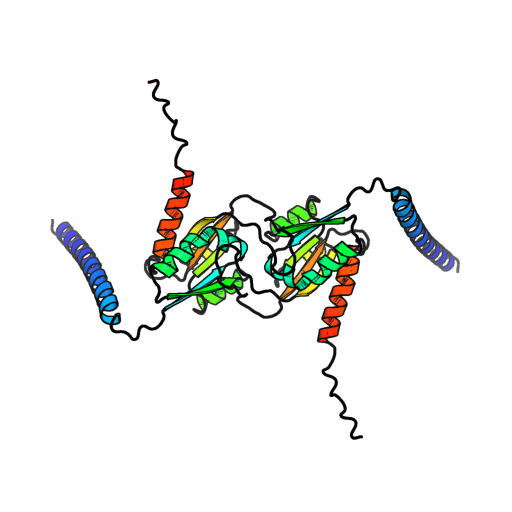 ? 1.66 11.719 16.672 1 87.31 109 SER A CA 1
ATOM 877 C C . SER A 1 109 ? 0.244 12.273 16.781 1 87.31 109 SER A C 1
ATOM 879 O O . SER A 1 109 ? -0.081 12.992 17.734 1 87.31 109 SER A O 1
ATOM 881 N N . LEU A 1 110 ? -0.483 12.102 15.758 1 86.19 110 LEU A N 1
ATOM 882 C CA . LEU A 1 110 ? -1.911 12.391 15.664 1 86.19 110 LEU A CA 1
ATOM 883 C C . LEU A 1 110 ? -2.652 11.234 15 1 86.19 110 LEU A C 1
ATOM 885 O O . LEU A 1 110 ? -2.18 10.68 14 1 86.19 110 LEU A O 1
ATOM 889 N N . SER A 1 111 ? -3.74 10.844 15.586 1 86.44 111 SER A N 1
ATOM 890 C CA . SER A 1 111 ? -4.531 9.758 15.016 1 86.44 111 SER A CA 1
ATOM 891 C C . SER A 1 111 ? -5.688 10.289 14.188 1 86.44 111 SER A C 1
ATOM 893 O O . SER A 1 111 ? -6.348 11.258 14.57 1 86.44 111 SER A O 1
ATOM 895 N N . LEU A 1 112 ? -5.902 9.695 13.031 1 86 112 LEU A N 1
ATOM 896 C CA . LEU A 1 112 ? -6.984 10.023 12.117 1 86 112 LEU A CA 1
ATOM 897 C C . LEU A 1 112 ? -7.723 8.766 11.672 1 86 112 LEU A C 1
ATOM 899 O O . LEU A 1 112 ? -7.125 7.691 11.57 1 86 112 LEU A O 1
ATOM 903 N N . GLN A 1 113 ? -9.016 8.953 11.531 1 85.06 113 GLN A N 1
ATOM 904 C CA . GLN A 1 113 ? -9.773 7.914 10.844 1 85.06 113 GLN A CA 1
ATOM 905 C C . GLN A 1 113 ? -9.859 8.188 9.344 1 85.06 113 GLN A C 1
ATOM 907 O O . GLN A 1 113 ? -10.469 9.172 8.922 1 85.06 113 GLN A O 1
ATOM 912 N N . ILE A 1 114 ? -9.211 7.426 8.617 1 84.25 114 ILE A N 1
ATOM 913 C CA . ILE A 1 114 ? -9.141 7.672 7.184 1 84.25 114 ILE A CA 1
ATOM 914 C C . ILE A 1 114 ? -9.648 6.445 6.426 1 84.25 114 ILE A C 1
ATOM 916 O O . ILE A 1 114 ? -9.328 5.312 6.785 1 84.25 114 ILE A O 1
ATOM 920 N N . LYS A 1 115 ? -10.406 6.758 5.441 1 85.56 115 LYS A N 1
ATOM 921 C CA . LYS A 1 115 ? -10.883 5.691 4.566 1 85.56 115 LYS A CA 1
ATOM 922 C C . LYS A 1 115 ? -9.797 5.262 3.582 1 85.56 115 LYS A C 1
ATOM 924 O O . LYS A 1 115 ? -9.047 6.098 3.074 1 85.56 115 LYS A O 1
ATOM 929 N N . GLN A 1 116 ? -9.742 3.971 3.408 1 88.38 116 GLN A N 1
ATOM 930 C CA . GLN A 1 116 ? -8.859 3.455 2.367 1 88.38 116 GLN A CA 1
ATOM 931 C C . GLN A 1 116 ? -9.578 3.385 1.022 1 88.38 116 GLN A C 1
ATOM 933 O O . GLN A 1 116 ? -10.719 2.932 0.947 1 88.38 116 GLN A O 1
ATOM 938 N N . SER A 1 117 ? -8.93 3.869 -0.018 1 88.5 117 SER A N 1
ATOM 939 C CA . SER A 1 117 ? -9.57 3.984 -1.323 1 88.5 117 SER A CA 1
ATOM 940 C C . SER A 1 117 ? -9.352 2.727 -2.16 1 88.5 117 SER A C 1
ATOM 942 O O . SER A 1 117 ? -8.453 1.938 -1.88 1 88.5 117 SER A O 1
ATOM 944 N N . VAL A 1 118 ? -10.273 2.57 -3.084 1 90.19 118 VAL A N 1
ATOM 945 C CA . VAL A 1 118 ? -10.055 1.589 -4.141 1 90.19 118 VAL A CA 1
ATOM 946 C C . VAL A 1 118 ? -8.977 2.09 -5.098 1 90.19 118 VAL A C 1
ATOM 948 O O . VAL A 1 118 ? -9 3.246 -5.523 1 90.19 118 VAL A O 1
ATOM 951 N N . ILE A 1 119 ? -8.016 1.202 -5.355 1 88.31 119 ILE A N 1
ATOM 952 C CA . ILE A 1 119 ? -6.926 1.586 -6.242 1 88.31 119 ILE A CA 1
ATOM 953 C C . ILE A 1 119 ? -7.098 0.908 -7.602 1 88.31 119 ILE A C 1
ATOM 955 O O . ILE A 1 119 ? -7.512 -0.252 -7.672 1 88.31 119 ILE A O 1
ATOM 959 N N . THR A 1 120 ? -6.809 1.637 -8.625 1 86.81 120 THR A N 1
ATOM 960 C CA . THR A 1 120 ? -6.734 1.08 -9.969 1 86.81 120 THR A CA 1
ATOM 961 C C . THR A 1 120 ? -5.316 1.202 -10.523 1 86.81 120 THR A C 1
ATOM 963 O O . THR A 1 120 ? -4.871 2.301 -10.867 1 86.81 120 THR A O 1
ATOM 966 N N . PRO A 1 121 ? -4.676 -0.003 -10.547 1 85.25 121 PRO A N 1
ATOM 967 C CA . PRO A 1 121 ? -3.326 0.067 -11.102 1 85.25 121 PRO A CA 1
ATOM 968 C C . PRO A 1 121 ? -3.299 0.679 -12.5 1 85.25 121 PRO A C 1
ATOM 970 O O . PRO A 1 121 ? -4.273 0.561 -13.25 1 85.25 121 PRO A O 1
ATOM 973 N N . GLY A 1 122 ? -2.275 1.41 -12.781 1 80.62 122 GLY A N 1
ATOM 974 C CA . GLY A 1 122 ? -2.16 2.115 -14.047 1 80.62 122 GLY A CA 1
ATOM 975 C C . GLY A 1 122 ? -2.16 1.188 -15.25 1 80.62 122 GLY A C 1
ATOM 976 O O . GLY A 1 122 ? -2.664 1.547 -16.312 1 80.62 122 GLY A O 1
ATOM 977 N N . SER A 1 123 ? -1.639 -0.051 -15.094 1 83.62 123 SER A N 1
ATOM 978 C CA . SER A 1 123 ? -1.37 -0.915 -16.234 1 83.62 123 SER A CA 1
ATOM 979 C C . SER A 1 123 ? -2.561 -1.82 -16.531 1 83.62 123 SER A C 1
ATOM 981 O O . SER A 1 123 ? -2.65 -2.396 -17.625 1 83.62 123 SER A O 1
ATOM 983 N N . ILE A 1 124 ? -3.295 -2.02 -15.547 1 83.5 124 ILE A N 1
ATOM 984 C CA . ILE A 1 124 ? -4.445 -2.895 -15.758 1 83.5 124 ILE A CA 1
ATOM 985 C C . ILE A 1 124 ? -5.715 -2.197 -15.273 1 83.5 124 ILE A C 1
ATOM 987 O O . ILE A 1 124 ? -5.676 -1.395 -14.344 1 83.5 124 ILE A O 1
ATOM 991 N N . ASP A 1 125 ? -6.789 -2.34 -15.938 1 83.81 125 ASP A N 1
ATOM 992 C CA . ASP A 1 125 ? -8.062 -1.726 -15.594 1 83.81 125 ASP A CA 1
ATOM 993 C C . ASP A 1 125 ? -8.875 -2.623 -14.664 1 83.81 125 ASP A C 1
ATOM 995 O O . ASP A 1 125 ? -9.992 -3.02 -14.992 1 83.81 125 ASP A O 1
ATOM 999 N N . ILE A 1 126 ? -8.344 -2.982 -13.547 1 89.88 126 ILE A N 1
ATOM 1000 C CA . ILE A 1 126 ? -9.008 -3.77 -12.516 1 89.88 126 ILE A CA 1
ATOM 1001 C C . ILE A 1 126 ? -8.969 -3.014 -11.188 1 89.88 126 ILE A C 1
ATOM 1003 O O . ILE A 1 126 ? -7.91 -2.551 -10.758 1 89.88 126 ILE A O 1
ATOM 1007 N N . ALA A 1 127 ? -10.086 -2.863 -10.625 1 90.44 127 ALA A N 1
ATOM 1008 C CA . ALA A 1 127 ? -10.188 -2.213 -9.32 1 90.44 127 ALA A CA 1
ATOM 1009 C C . ALA A 1 127 ? -9.641 -3.117 -8.211 1 90.44 127 ALA A C 1
ATOM 1011 O O . ALA A 1 127 ? -9.898 -4.324 -8.211 1 90.44 127 ALA A O 1
ATOM 1012 N N . VAL A 1 128 ? -8.914 -2.484 -7.336 1 93.75 128 VAL A N 1
ATOM 1013 C CA . VAL A 1 128 ? -8.344 -3.211 -6.207 1 93.75 128 VAL A CA 1
ATOM 1014 C C . VAL A 1 128 ? -8.844 -2.602 -4.898 1 93.75 128 VAL A C 1
ATOM 1016 O O . VAL A 1 128 ? -8.281 -1.618 -4.41 1 93.75 128 VAL A O 1
ATOM 1019 N N . PRO A 1 129 ? -9.883 -3.145 -4.355 1 93.75 129 PRO A N 1
ATOM 1020 C CA . PRO A 1 129 ? -10.406 -2.658 -3.078 1 93.75 129 PRO A CA 1
ATOM 1021 C C . PRO A 1 129 ? -9.617 -3.18 -1.88 1 93.75 129 PRO A C 1
ATOM 1023 O O . PRO A 1 129 ? -8.883 -4.168 -1.999 1 93.75 129 PRO A O 1
ATOM 1026 N N . PRO A 1 130 ? -9.68 -2.443 -0.734 1 93.5 130 PRO A N 1
ATOM 1027 C CA . PRO A 1 130 ? -9.125 -3.018 0.492 1 93.5 130 PRO A CA 1
ATOM 1028 C C . PRO A 1 130 ? -9.875 -4.262 0.955 1 93.5 130 PRO A C 1
ATOM 1030 O O . PRO A 1 130 ? -11.07 -4.398 0.695 1 93.5 130 PRO A O 1
ATOM 1033 N N . ILE A 1 131 ? -9.172 -5.199 1.524 1 93.44 131 ILE A N 1
ATOM 1034 C CA . ILE A 1 131 ? -9.781 -6.406 2.07 1 93.44 131 ILE A CA 1
ATOM 1035 C C . ILE A 1 131 ? -10.875 -6.023 3.07 1 93.44 131 ILE A C 1
ATOM 1037 O O . ILE A 1 131 ? -11.984 -6.547 3.012 1 93.44 131 ILE A O 1
ATOM 1041 N N . ASN A 1 132 ? -10.461 -5.137 3.941 1 86.19 132 ASN A N 1
ATOM 1042 C CA . ASN A 1 132 ? -11.406 -4.602 4.914 1 86.19 132 ASN A CA 1
ATOM 1043 C C . ASN A 1 132 ? -11.766 -3.152 4.602 1 86.19 132 ASN A C 1
ATOM 1045 O O . ASN A 1 132 ? -10.898 -2.279 4.586 1 86.19 132 ASN A O 1
ATOM 1049 N N . THR A 1 133 ? -12.977 -2.947 4.344 1 80.62 133 THR A N 1
ATOM 1050 C CA . THR A 1 133 ? -13.438 -1.642 3.883 1 80.62 133 THR A CA 1
ATOM 1051 C C . THR A 1 133 ? -13.688 -0.707 5.062 1 80.62 133 THR A C 1
ATOM 1053 O O . THR A 1 133 ? -13.992 0.473 4.871 1 80.62 133 THR A O 1
ATOM 1056 N N . ILE A 1 134 ? -13.516 -1.193 6.207 1 76.94 134 ILE A N 1
ATOM 1057 C CA . ILE A 1 134 ? -13.727 -0.36 7.387 1 76.94 134 ILE A CA 1
ATOM 1058 C C . ILE A 1 134 ? -12.578 0.644 7.516 1 76.94 134 ILE A C 1
ATOM 1060 O O . ILE A 1 134 ? -11.43 0.331 7.188 1 76.94 134 ILE A O 1
ATOM 1064 N N . GLU A 1 135 ? -13.008 1.839 7.906 1 77.94 135 GLU A N 1
ATOM 1065 C CA . GLU A 1 135 ? -11.984 2.85 8.164 1 77.94 135 GLU A CA 1
ATOM 1066 C C . GLU A 1 135 ? -10.984 2.365 9.203 1 77.94 135 GLU A C 1
ATOM 1068 O O . GLU A 1 135 ? -11.359 1.732 10.188 1 77.94 135 GLU A O 1
ATOM 1073 N N . LYS A 1 136 ? -9.805 2.566 8.82 1 80.62 136 LYS A N 1
ATOM 1074 C CA . LYS A 1 136 ? -8.742 2.166 9.734 1 80.62 136 LYS A CA 1
ATOM 1075 C C . LYS A 1 136 ? -8.055 3.385 10.352 1 80.62 136 LYS A C 1
ATOM 1077 O O . LYS A 1 136 ? -7.875 4.402 9.68 1 80.62 136 LYS A O 1
ATOM 1082 N N . PRO A 1 137 ? -7.82 3.205 11.633 1 85.56 137 PRO A N 1
ATOM 1083 C CA . PRO A 1 137 ? -7.066 4.305 12.242 1 85.56 137 PRO A CA 1
ATOM 1084 C C . PRO A 1 137 ? -5.672 4.461 11.648 1 85.56 137 PRO A C 1
ATOM 1086 O O . PRO A 1 137 ? -4.949 3.475 11.484 1 85.56 137 PRO A O 1
ATOM 1089 N N . VAL A 1 138 ? -5.414 5.676 11.281 1 89.5 138 VAL A N 1
ATOM 1090 C CA . VAL A 1 138 ? -4.094 6.039 10.773 1 89.5 138 VAL A CA 1
ATOM 1091 C C . VAL A 1 138 ? -3.402 6.977 11.766 1 89.5 138 VAL A C 1
ATOM 1093 O O . VAL A 1 138 ? -4.023 7.902 12.289 1 89.5 138 VAL A O 1
ATOM 1096 N N . ARG A 1 139 ? -2.203 6.684 12.023 1 89.56 139 ARG A N 1
ATOM 1097 C CA . ARG A 1 139 ? -1.391 7.547 12.875 1 89.56 139 ARG A CA 1
ATOM 1098 C C . ARG A 1 139 ? -0.41 8.367 12.039 1 89.56 139 ARG A C 1
ATOM 1100 O O . ARG A 1 139 ? 0.343 7.816 11.234 1 89.56 139 ARG A O 1
ATOM 1107 N N . VAL A 1 140 ? -0.537 9.648 12.203 1 91.81 140 VAL A N 1
ATOM 1108 C CA . VAL A 1 140 ? 0.445 10.547 11.594 1 91.81 140 VAL A CA 1
ATOM 1109 C C . VAL A 1 140 ? 1.555 10.852 12.602 1 91.81 140 VAL A C 1
ATOM 1111 O O . VAL A 1 140 ? 1.281 11.258 13.734 1 91.81 140 VAL A O 1
ATOM 1114 N N . ILE A 1 141 ? 2.801 10.625 12.148 1 91.06 141 ILE A N 1
ATOM 1115 C CA . ILE A 1 141 ? 3.91 10.805 13.078 1 91.06 141 ILE A CA 1
ATOM 1116 C C . ILE A 1 141 ? 4.922 11.789 12.492 1 91.06 141 ILE A C 1
ATOM 1118 O O . ILE A 1 141 ? 5.094 11.852 11.266 1 91.06 141 ILE A O 1
ATOM 1122 N N . TRP A 1 142 ? 5.551 12.547 13.336 1 90.38 142 TRP A N 1
ATOM 1123 C CA . TRP A 1 142 ? 6.617 13.461 12.945 1 90.38 142 TRP A CA 1
ATOM 1124 C C . TRP A 1 142 ? 7.586 13.695 14.094 1 90.38 142 TRP A C 1
ATOM 1126 O O . TRP A 1 142 ? 7.305 13.312 15.234 1 90.38 142 TRP A O 1
ATOM 1136 N N . GLN A 1 143 ? 8.781 14.07 13.695 1 86.81 143 GLN A N 1
ATOM 1137 C CA . GLN A 1 143 ? 9.82 14.258 14.703 1 86.81 143 GLN A CA 1
ATOM 1138 C C . GLN A 1 143 ? 9.406 15.312 15.734 1 86.81 143 GLN A C 1
ATOM 1140 O O . GLN A 1 143 ? 8.805 16.328 15.375 1 86.81 143 GLN A O 1
ATOM 1145 N N . ASN A 1 144 ? 9.57 14.914 16.922 1 71.88 144 ASN A N 1
ATOM 1146 C CA . ASN A 1 144 ? 9.211 15.688 18.094 1 71.88 144 ASN A CA 1
ATOM 1147 C C . ASN A 1 144 ? 9.953 17.016 18.156 1 71.88 144 ASN A C 1
ATOM 1149 O O . ASN A 1 144 ? 11.188 17.047 18.078 1 71.88 144 ASN A O 1
ATOM 1153 N N . ASP A 1 145 ? 9.234 17.922 17.984 1 66.81 145 ASP A N 1
ATOM 1154 C CA . ASP A 1 145 ? 9.758 19.234 18.391 1 66.81 145 ASP A CA 1
ATOM 1155 C C . ASP A 1 145 ? 9.141 19.688 19.719 1 66.81 145 ASP A C 1
ATOM 1157 O O . ASP A 1 145 ? 8.289 18.984 20.281 1 66.81 145 ASP A O 1
ATOM 1161 N N . ILE A 1 146 ? 9.727 20.562 20.531 1 59.97 146 ILE A N 1
ATOM 1162 C CA . ILE A 1 146 ? 9.406 20.953 21.891 1 59.97 146 ILE A CA 1
ATOM 1163 C C . ILE A 1 146 ? 7.898 20.859 22.125 1 59.97 146 ILE A C 1
ATOM 1165 O O . ILE A 1 146 ? 7.449 20.344 23.141 1 59.97 146 ILE A O 1
ATOM 1169 N N . ASN A 1 147 ? 6.98 21.266 21.234 1 64.38 147 ASN A N 1
ATOM 1170 C CA . ASN A 1 147 ? 5.551 21.25 21.531 1 64.38 147 ASN A CA 1
ATOM 1171 C C . ASN A 1 147 ? 4.77 20.484 20.469 1 64.38 147 ASN A C 1
ATOM 1173 O O . ASN A 1 147 ? 3.537 20.453 20.5 1 64.38 147 ASN A O 1
ATOM 1177 N N . CYS A 1 148 ? 5.367 19.688 19.75 1 68.12 148 CYS A N 1
ATOM 1178 C CA . CYS A 1 148 ? 4.75 18.891 18.703 1 68.12 148 CYS A CA 1
ATOM 1179 C C . CYS A 1 148 ? 3.771 19.734 17.875 1 68.12 148 CYS A C 1
ATOM 1181 O O . CYS A 1 148 ? 2.818 19.203 17.312 1 68.12 148 CYS A O 1
ATOM 1183 N N . MET A 1 149 ? 3.793 20.953 18.031 1 62.69 149 MET A N 1
ATOM 1184 C CA . MET A 1 149 ? 2.791 21.797 17.375 1 62.69 149 MET A CA 1
ATOM 1185 C C . MET A 1 149 ? 3.402 22.547 16.203 1 62.69 149 MET A C 1
ATOM 1187 O O . MET A 1 149 ? 2.693 23.234 15.461 1 62.69 149 MET A O 1
ATOM 1191 N N . LYS A 1 150 ? 4.641 22.203 16.094 1 63.06 150 LYS A N 1
ATOM 1192 C CA . LYS A 1 150 ? 5.32 23.031 15.094 1 63.06 150 LYS A CA 1
ATOM 1193 C C . LYS A 1 150 ? 5.234 22.391 13.703 1 63.06 150 LYS A C 1
ATOM 1195 O O . LYS A 1 150 ? 5.328 21.172 13.57 1 63.06 150 LYS A O 1
ATOM 1200 N N . GLY A 1 151 ? 4.637 23.156 12.742 1 75.38 151 GLY A N 1
ATOM 1201 C CA . GLY A 1 151 ? 4.598 22.844 11.328 1 75.38 151 GLY A CA 1
ATOM 1202 C C . GLY A 1 151 ? 3.273 23.188 10.672 1 75.38 151 GLY A C 1
ATOM 1203 O O . GLY A 1 151 ? 2.209 22.828 11.172 1 75.38 151 GLY A O 1
ATOM 1204 N N . LEU A 1 152 ? 3.391 24 9.711 1 81.88 152 LEU A N 1
ATOM 1205 C CA . LEU A 1 152 ? 2.221 24.484 9 1 81.88 152 LEU A CA 1
ATOM 1206 C C . LEU A 1 152 ? 1.305 23.328 8.594 1 81.88 152 LEU A C 1
ATOM 1208 O O . LEU A 1 152 ? 0.084 23.422 8.742 1 81.88 152 LEU A O 1
ATOM 1212 N N . PHE A 1 153 ? 1.828 22.219 8.227 1 88.81 153 PHE A N 1
ATOM 1213 C CA . PHE A 1 153 ? 1.008 21.094 7.777 1 88.81 153 PHE A CA 1
ATOM 1214 C C . PHE A 1 153 ? 0.334 20.406 8.953 1 88.81 153 PHE A C 1
ATOM 1216 O O . PHE A 1 153 ? -0.805 19.953 8.844 1 88.81 153 PHE A O 1
ATOM 1223 N N . VAL A 1 154 ? 1.021 20.328 10.039 1 87.25 154 VAL A N 1
ATOM 1224 C CA . VAL A 1 154 ? 0.461 19.688 11.227 1 87.25 154 VAL A CA 1
ATOM 1225 C C . VAL A 1 154 ? -0.762 20.469 11.703 1 87.25 154 VAL A C 1
ATOM 1227 O O . VAL A 1 154 ? -1.763 19.875 12.117 1 87.25 154 VAL A O 1
ATOM 1230 N N . GLU A 1 155 ? -0.624 21.734 11.68 1 85.06 155 GLU A N 1
ATOM 1231 C CA . GLU A 1 155 ? -1.768 22.562 12.047 1 85.06 155 GLU A CA 1
ATOM 1232 C C . GLU A 1 155 ? -2.971 22.266 11.156 1 85.06 155 GLU A C 1
ATOM 1234 O O . GLU A 1 155 ? -4.094 22.141 11.648 1 85.06 155 GLU A O 1
ATOM 1239 N N . LYS A 1 156 ? -2.74 22.203 9.906 1 87.81 156 LYS A N 1
ATOM 1240 C CA . LYS A 1 156 ? -3.814 21.891 8.969 1 87.81 156 LYS A CA 1
ATOM 1241 C C . LYS A 1 156 ? -4.379 20.5 9.211 1 87.81 156 LYS A C 1
ATOM 1243 O O . LYS A 1 156 ? -5.582 20.281 9.07 1 87.81 156 LYS A O 1
ATOM 1248 N N . LEU A 1 157 ? -3.475 19.625 9.508 1 89.06 157 LEU A N 1
ATOM 1249 C CA . LEU A 1 157 ? -3.867 18.25 9.805 1 89.06 157 LEU A CA 1
ATOM 1250 C C . LEU A 1 157 ? -4.801 18.203 11.016 1 89.06 157 LEU A C 1
ATOM 1252 O O . LEU A 1 157 ? -5.773 17.438 11.023 1 89.06 157 LEU A O 1
ATOM 1256 N N . ARG A 1 158 ? -4.449 18.984 11.977 1 85.5 158 ARG A N 1
ATOM 1257 C CA . ARG A 1 158 ? -5.289 19.047 13.172 1 85.5 158 ARG A CA 1
ATOM 1258 C C . ARG A 1 158 ? -6.676 19.578 12.836 1 85.5 158 ARG A C 1
ATOM 1260 O O . ARG A 1 158 ? -7.684 19.047 13.297 1 85.5 158 ARG A O 1
ATOM 1267 N N . ASP A 1 159 ? -6.711 20.609 12.031 1 84 159 ASP A N 1
ATOM 1268 C CA . ASP A 1 159 ? -7.992 21.141 11.578 1 84 159 ASP A CA 1
ATOM 1269 C C . ASP A 1 159 ? -8.789 20.094 10.805 1 84 159 ASP A C 1
ATOM 1271 O O . ASP A 1 159 ? -10 19.984 10.969 1 84 159 ASP A O 1
ATOM 1275 N N . PHE A 1 160 ? -8.07 19.344 9.984 1 85.81 160 PHE A N 1
ATOM 1276 C CA . PHE A 1 160 ? -8.664 18.297 9.172 1 85.81 160 PHE A CA 1
ATOM 1277 C C . PHE A 1 160 ? -9.25 17.188 10.047 1 85.81 160 PHE A C 1
ATOM 1279 O O . PHE A 1 160 ? -10.328 16.672 9.766 1 85.81 160 PHE A O 1
ATOM 1286 N N . SER A 1 161 ? -8.477 16.781 11.047 1 82.06 161 SER A N 1
ATOM 1287 C CA . SER A 1 161 ? -8.898 15.711 11.945 1 82.06 161 SER A CA 1
ATOM 1288 C C . SER A 1 161 ? -10.164 16.094 12.711 1 82.06 161 SER A C 1
ATOM 1290 O O . SER A 1 161 ? -11.008 15.25 12.984 1 82.06 161 SER A O 1
ATOM 1292 N N . GLU A 1 162 ? -10.273 17.266 13.055 1 76.88 162 GLU A N 1
ATOM 1293 C CA . GLU A 1 162 ? -11.414 17.766 13.82 1 76.88 162 GLU A CA 1
ATOM 1294 C C . GLU A 1 162 ? -12.68 17.781 12.977 1 76.88 162 GLU A C 1
ATOM 1296 O O . GLU A 1 162 ? -13.781 17.594 13.492 1 76.88 162 GLU A O 1
ATOM 1301 N N . ARG A 1 163 ? -12.445 18.031 11.727 1 65.12 163 ARG A N 1
ATOM 1302 C CA . ARG A 1 163 ? -13.609 18.047 10.844 1 65.12 163 ARG A CA 1
ATOM 1303 C C . ARG A 1 163 ? -14.188 16.656 10.656 1 65.12 163 ARG A C 1
ATOM 1305 O O . ARG A 1 163 ? -15.398 16.484 10.555 1 65.12 163 ARG A O 1
ATOM 1312 N N . PHE A 1 164 ? -13.312 15.688 10.555 1 59.19 164 PHE A N 1
ATOM 1313 C CA . PHE A 1 164 ? -13.773 14.32 10.352 1 59.19 164 PHE A CA 1
ATOM 1314 C C . PHE A 1 164 ? -14.344 13.742 11.641 1 59.19 164 PHE A C 1
ATOM 1316 O O . PHE A 1 164 ? -15.281 12.938 11.602 1 59.19 164 PHE A O 1
ATOM 1323 N N . LEU A 1 165 ? -13.711 14.055 12.773 1 52.72 165 LEU A N 1
ATOM 1324 C CA . LEU A 1 165 ? -14.289 13.656 14.047 1 52.72 165 LEU A CA 1
ATOM 1325 C C . LEU A 1 165 ? -15.664 14.273 14.242 1 52.72 165 LEU A C 1
ATOM 1327 O O . LEU A 1 165 ? -16.578 13.617 14.75 1 52.72 165 LEU A O 1
ATOM 1331 N N . LEU A 1 166 ? -15.812 15.461 13.906 1 47.16 166 LEU A N 1
ATOM 1332 C CA . LEU A 1 166 ? -17.094 16.156 14.07 1 47.16 166 LEU A CA 1
ATOM 1333 C C . LEU A 1 166 ? -18.109 15.656 13.055 1 47.16 166 LEU A C 1
ATOM 1335 O O . LEU A 1 166 ? -19.312 15.625 13.344 1 47.16 166 LEU A O 1
ATOM 1339 N N . SER A 1 167 ? -17.703 15.43 11.914 1 43.66 167 SER A N 1
ATOM 1340 C CA . SER A 1 167 ? -18.688 14.914 10.969 1 43.66 167 SER A CA 1
ATOM 1341 C C . SER A 1 167 ? -19.203 13.539 11.398 1 43.66 167 SER A C 1
ATOM 1343 O O . SER A 1 167 ? -20.359 13.211 11.18 1 43.66 167 SER A O 1
ATOM 1345 N N . ALA A 1 168 ? -18.438 12.805 12.062 1 42.44 168 ALA A N 1
ATOM 1346 C CA . ALA A 1 168 ? -18.906 11.539 12.609 1 42.44 168 ALA A CA 1
ATOM 1347 C C . ALA A 1 168 ? -19.828 11.773 13.805 1 42.44 168 ALA A C 1
ATOM 1349 O O . ALA A 1 168 ? -20.609 10.891 14.172 1 42.44 168 ALA A O 1
ATOM 1350 N N . THR A 1 169 ? -19.594 12.852 14.469 1 39.5 169 THR A N 1
ATOM 1351 C CA . THR A 1 169 ? -20.391 13.141 15.656 1 39.5 169 THR A CA 1
ATOM 1352 C C . THR A 1 169 ? -21.625 13.953 15.281 1 39.5 169 THR A C 1
ATOM 1354 O O . THR A 1 169 ? -22.375 14.383 16.156 1 39.5 169 THR A O 1
ATOM 1357 N N . ARG A 1 170 ? -21.766 14.453 14.133 1 34.69 170 ARG A N 1
ATOM 1358 C CA . ARG A 1 170 ? -23.016 15.156 13.922 1 34.69 170 ARG A CA 1
ATOM 1359 C C . ARG A 1 170 ? -24.203 14.188 13.875 1 34.69 170 ARG A C 1
ATOM 1361 O O . ARG A 1 170 ? -24.219 13.281 13.047 1 34.69 170 ARG A O 1
ATOM 1368 N N . PRO A 1 171 ? -24.938 14.094 14.914 1 33.66 171 PRO A N 1
ATOM 1369 C CA . PRO A 1 171 ? -26.203 13.359 14.914 1 33.66 171 PRO A CA 1
ATOM 1370 C C . PRO A 1 171 ? -27.062 13.68 13.703 1 33.66 171 PRO A C 1
ATOM 1372 O O . PRO A 1 171 ? -26.953 14.758 13.117 1 33.66 171 PRO A O 1
ATOM 1375 N N . ASN A 1 172 ? -27.5 12.711 12.938 1 36.34 172 ASN A N 1
ATOM 1376 C CA . ASN A 1 172 ? -28.641 12.844 12.039 1 36.34 172 ASN A CA 1
ATOM 1377 C C . ASN A 1 172 ? -29.703 13.789 12.609 1 36.34 172 ASN A C 1
ATOM 1379 O O . ASN A 1 172 ? -30.375 13.453 13.586 1 36.34 172 ASN A O 1
ATOM 1383 N N . GLY A 1 173 ? -29.484 14.969 12.727 1 29.28 173 GLY A N 1
ATOM 1384 C CA . GLY A 1 173 ? -30.656 15.781 13.031 1 29.28 173 GLY A CA 1
ATOM 1385 C C . GLY A 1 173 ? -31.828 15.516 12.102 1 29.28 173 GLY A C 1
ATOM 1386 O O . GLY A 1 173 ? -31.656 15.461 10.883 1 29.28 173 GLY A O 1
ATOM 1387 N N . LYS A 1 174 ? -32.938 14.844 12.594 1 34.88 174 LYS A N 1
ATOM 1388 C CA . LYS A 1 174 ? -34.281 14.812 12.078 1 34.88 174 LYS A CA 1
ATOM 1389 C C . LYS A 1 174 ? -34.719 16.188 11.578 1 34.88 174 LYS A C 1
ATOM 1391 O O . LYS A 1 174 ? -34.719 17.156 12.328 1 34.88 174 LYS A O 1
ATOM 1396 N N . LYS A 1 175 ? -34.688 16.406 10.211 1 34.94 175 LYS A N 1
ATOM 1397 C CA . LYS A 1 175 ? -35.406 17.453 9.508 1 34.94 175 LYS A CA 1
ATOM 1398 C C . LYS A 1 175 ? -36.812 17.672 10.094 1 34.94 175 LYS A C 1
ATOM 1400 O O . LYS A 1 175 ? -37.656 16.781 10.055 1 34.94 175 LYS A O 1
ATOM 1405 N N . GLU A 1 176 ? -36.812 18.406 11.055 1 33.16 176 GLU A N 1
ATOM 1406 C CA . GLU A 1 176 ? -38.156 18.875 11.445 1 33.16 176 GLU A CA 1
ATOM 1407 C C . GLU A 1 176 ? -38.906 19.453 10.258 1 33.16 176 GLU A C 1
ATOM 1409 O O . GLU A 1 176 ? -38.406 20.375 9.594 1 33.16 176 GLU A O 1
ATOM 1414 N N . GLU A 1 177 ? -39.719 18.641 9.539 1 35.12 177 GLU A N 1
ATOM 1415 C CA . GLU A 1 177 ? -40.812 19.078 8.672 1 35.12 177 GLU A CA 1
ATOM 1416 C C . GLU A 1 177 ? -41.656 20.172 9.344 1 35.12 177 GLU A C 1
ATOM 1418 O O . GLU A 1 177 ? -42.281 19.953 10.383 1 35.12 177 GLU A O 1
ATOM 1423 N N . LYS A 1 178 ? -41.219 21.297 9.297 1 28.84 178 LYS A N 1
ATOM 1424 C CA . LYS A 1 178 ? -42.156 22.375 9.602 1 28.84 178 LYS A CA 1
ATOM 1425 C C . LYS A 1 178 ? -43.406 22.234 8.773 1 28.84 178 LYS A C 1
ATOM 1427 O O . LYS A 1 178 ? -43.375 22.312 7.539 1 28.84 178 LYS A O 1
ATOM 1432 N N . VAL A 1 179 ? -44.406 21.531 9.258 1 30.09 179 VAL A N 1
ATOM 1433 C CA . VAL A 1 179 ? -45.812 21.578 8.93 1 30.09 179 VAL A CA 1
ATOM 1434 C C . VAL A 1 179 ? -46.281 23.031 8.906 1 30.09 179 VAL A C 1
ATOM 1436 O O . VAL A 1 179 ? -46.344 23.688 9.945 1 30.09 179 VAL A O 1
ATOM 1439 N N . VAL A 1 180 ? -45.562 23.797 7.957 1 25.39 180 VAL A N 1
ATOM 1440 C CA . VAL A 1 180 ? -46.469 24.859 7.527 1 25.39 180 VAL A CA 1
ATOM 1441 C C . VAL A 1 180 ? -47.469 24.312 6.492 1 25.39 180 VAL A C 1
ATOM 1443 O O . VAL A 1 180 ? -47.094 23.5 5.645 1 25.39 180 VAL A O 1
ATOM 1446 N N . MET B 1 1 ? 18.844 -61.062 -2.422 1 58.22 1 MET B N 1
ATOM 1447 C CA . MET B 1 1 ? 18.266 -60.812 -3.736 1 58.22 1 MET B CA 1
ATOM 1448 C C . MET B 1 1 ? 16.766 -60.531 -3.629 1 58.22 1 MET B C 1
ATOM 1450 O O . MET B 1 1 ? 16.234 -59.688 -4.332 1 58.22 1 MET B O 1
ATOM 1454 N N . LYS B 1 2 ? 16.188 -61.031 -2.557 1 72.88 2 LYS B N 1
ATOM 1455 C CA . LYS B 1 2 ? 14.734 -60.906 -2.398 1 72.88 2 LYS B CA 1
ATOM 1456 C C . LYS B 1 2 ? 14.352 -59.531 -1.906 1 72.88 2 LYS B C 1
ATOM 1458 O O . LYS B 1 2 ? 13.336 -58.969 -2.332 1 72.88 2 LYS B O 1
ATOM 1463 N N . ASP B 1 3 ? 15.25 -58.875 -1.211 1 67.5 3 ASP B N 1
ATOM 1464 C CA . ASP B 1 3 ? 14.945 -57.562 -0.62 1 67.5 3 ASP B CA 1
ATOM 1465 C C . ASP B 1 3 ? 15.039 -56.469 -1.659 1 67.5 3 ASP B C 1
ATOM 1467 O O . ASP B 1 3 ? 14.266 -55.5 -1.623 1 67.5 3 ASP B O 1
ATOM 1471 N N . PHE B 1 4 ? 15.828 -56.75 -2.666 1 65.19 4 PHE B N 1
ATOM 1472 C CA . PHE B 1 4 ? 16.016 -55.75 -3.709 1 65.19 4 PHE B CA 1
ATOM 1473 C C . PHE B 1 4 ? 14.844 -55.719 -4.676 1 65.19 4 PHE B C 1
ATOM 1475 O O . PHE B 1 4 ? 14.391 -54.656 -5.109 1 65.19 4 PHE B O 1
ATOM 1482 N N . VAL B 1 5 ? 14.258 -56.906 -4.824 1 63.22 5 VAL B N 1
ATOM 1483 C CA . VAL B 1 5 ? 13.109 -57.031 -5.723 1 63.22 5 VAL B CA 1
ATOM 1484 C C . VAL B 1 5 ? 11.883 -56.406 -5.078 1 63.22 5 VAL B C 1
ATOM 1486 O O . VAL B 1 5 ? 11.109 -55.688 -5.746 1 63.22 5 VAL B O 1
ATOM 1489 N N . LEU B 1 6 ? 11.789 -56.562 -3.701 1 65.12 6 LEU B N 1
ATOM 1490 C CA . LEU B 1 6 ? 10.656 -55.969 -3.012 1 65.12 6 LEU B CA 1
ATOM 1491 C C . LEU B 1 6 ? 10.75 -54.438 -3.051 1 65.12 6 LEU B C 1
ATOM 1493 O O . LEU B 1 6 ? 9.734 -53.75 -3.234 1 65.12 6 LEU B O 1
ATOM 1497 N N . LEU B 1 7 ? 11.945 -53.875 -3.051 1 65.44 7 LEU B N 1
ATOM 1498 C CA . LEU B 1 7 ? 12.133 -52.438 -3.1 1 65.44 7 LEU B CA 1
ATOM 1499 C C . LEU B 1 7 ? 11.812 -51.906 -4.488 1 65.44 7 LEU B C 1
ATOM 1501 O O . LEU B 1 7 ? 11.172 -50.844 -4.613 1 65.44 7 LEU B O 1
ATOM 1505 N N . ILE B 1 8 ? 12.086 -52.656 -5.5 1 63.94 8 ILE B N 1
ATOM 1506 C CA . ILE B 1 8 ? 11.836 -52.219 -6.871 1 63.94 8 ILE B CA 1
ATOM 1507 C C . ILE B 1 8 ? 10.336 -52.281 -7.16 1 63.94 8 ILE B C 1
ATOM 1509 O O . ILE B 1 8 ? 9.789 -51.406 -7.824 1 63.94 8 ILE B O 1
ATOM 1513 N N . VAL B 1 9 ? 9.742 -53.281 -6.527 1 67.94 9 VAL B N 1
ATOM 1514 C CA . VAL B 1 9 ? 8.305 -53.438 -6.746 1 67.94 9 VAL B CA 1
ATOM 1515 C C . VAL B 1 9 ? 7.562 -52.312 -6.031 1 67.94 9 VAL B C 1
ATOM 1517 O O . VAL B 1 9 ? 6.633 -51.719 -6.59 1 67.94 9 VAL B O 1
ATOM 1520 N N . VAL B 1 10 ? 8.039 -51.969 -4.828 1 65.62 10 VAL B N 1
ATOM 1521 C CA . VAL B 1 10 ? 7.406 -50.875 -4.078 1 65.62 10 VAL B CA 1
ATOM 1522 C C . VAL B 1 10 ? 7.637 -49.562 -4.793 1 65.62 10 VAL B C 1
ATOM 1524 O O . VAL B 1 10 ? 6.715 -48.75 -4.918 1 65.62 10 VAL B O 1
ATOM 1527 N N . LEU B 1 11 ? 8.805 -49.344 -5.418 1 65.94 11 LEU B N 1
ATOM 1528 C CA . LEU B 1 11 ? 9.117 -48.125 -6.152 1 65.94 11 LEU B CA 1
ATOM 1529 C C . LEU B 1 11 ? 8.305 -48.031 -7.441 1 65.94 11 LEU B C 1
ATOM 1531 O O . LEU B 1 11 ? 7.789 -46.969 -7.789 1 65.94 11 LEU B O 1
ATOM 1535 N N . ALA B 1 12 ? 8.109 -49.156 -8.07 1 66.88 12 ALA B N 1
ATOM 1536 C CA . ALA B 1 12 ? 7.305 -49.219 -9.297 1 66.88 12 ALA B CA 1
ATOM 1537 C C . ALA B 1 12 ? 5.828 -48.969 -8.984 1 66.88 12 ALA B C 1
ATOM 1539 O O . ALA B 1 12 ? 5.145 -48.25 -9.727 1 66.88 12 ALA B O 1
ATOM 1540 N N . ALA B 1 13 ? 5.391 -49.531 -7.867 1 67.94 13 ALA B N 1
ATOM 1541 C CA . ALA B 1 13 ? 4.012 -49.281 -7.457 1 67.94 13 ALA B CA 1
ATOM 1542 C C . ALA B 1 13 ? 3.789 -47.812 -7.105 1 67.94 13 ALA B C 1
ATOM 1544 O O . ALA B 1 13 ? 2.752 -47.25 -7.441 1 67.94 13 ALA B O 1
ATOM 1545 N N . PHE B 1 14 ? 4.805 -47.188 -6.52 1 64.19 14 PHE B N 1
ATOM 1546 C CA . PHE B 1 14 ? 4.703 -45.781 -6.199 1 64.19 14 PHE B CA 1
ATOM 1547 C C . PHE B 1 14 ? 4.695 -44.938 -7.469 1 64.19 14 PHE B C 1
ATOM 1549 O O . PHE B 1 14 ? 3.91 -44 -7.594 1 64.19 14 PHE B O 1
ATOM 1556 N N . ILE B 1 15 ? 5.441 -45.281 -8.469 1 64.25 15 ILE B N 1
ATOM 1557 C CA . ILE B 1 15 ? 5.484 -44.594 -9.742 1 64.25 15 ILE B CA 1
ATOM 1558 C C . ILE B 1 15 ? 4.172 -44.781 -10.492 1 64.25 15 ILE B C 1
ATOM 1560 O O . ILE B 1 15 ? 3.6 -43.844 -11.039 1 64.25 15 ILE B O 1
ATOM 1564 N N . TYR B 1 16 ? 3.695 -46 -10.477 1 63.5 16 TYR B N 1
ATOM 1565 C CA . TYR B 1 16 ? 2.42 -46.281 -11.125 1 63.5 16 TYR B CA 1
ATOM 1566 C C . TYR B 1 16 ? 1.274 -45.562 -10.414 1 63.5 16 TYR B C 1
ATOM 1568 O O . TYR B 1 16 ? 0.383 -45 -11.062 1 63.5 16 TYR B O 1
ATOM 1576 N N . GLY B 1 17 ? 1.288 -45.562 -9.125 1 62.41 17 GLY B N 1
ATOM 1577 C CA . GLY B 1 17 ? 0.292 -44.812 -8.383 1 62.41 17 GLY B CA 1
ATOM 1578 C C . GLY B 1 17 ? 0.356 -43.344 -8.648 1 62.41 17 GLY B C 1
ATOM 1579 O O . GLY B 1 17 ? -0.679 -42.688 -8.789 1 62.41 17 GLY B O 1
ATOM 1580 N N . TYR B 1 18 ? 1.523 -42.875 -8.867 1 59.47 18 TYR B N 1
ATOM 1581 C CA . TYR B 1 18 ? 1.71 -41.469 -9.219 1 59.47 18 TYR B CA 1
ATOM 1582 C C . TYR B 1 18 ? 1.131 -41.188 -10.602 1 59.47 18 TYR B C 1
ATOM 1584 O O . TYR B 1 18 ? 0.412 -40.188 -10.773 1 59.47 18 TYR B O 1
ATOM 1592 N N . PHE B 1 19 ? 1.34 -42.031 -11.516 1 59.59 19 PHE B N 1
ATOM 1593 C CA . PHE B 1 19 ? 0.825 -41.844 -12.867 1 59.59 19 PHE B CA 1
ATOM 1594 C C . PHE B 1 19 ? -0.691 -42 -12.898 1 59.59 19 PHE B C 1
ATOM 1596 O O . PHE B 1 19 ? -1.386 -41.25 -13.578 1 59.59 19 PHE B O 1
ATOM 1603 N N . LEU B 1 20 ? -1.157 -42.906 -12.148 1 61.16 20 LEU B N 1
ATOM 1604 C CA . LEU B 1 20 ? -2.6 -43.125 -12.086 1 61.16 20 LEU B CA 1
ATOM 1605 C C . LEU B 1 20 ? -3.293 -41.938 -11.406 1 61.16 20 LEU B C 1
ATOM 1607 O O . LEU B 1 20 ? -4.355 -41.5 -11.852 1 61.16 20 LEU B O 1
ATOM 1611 N N . MET B 1 21 ? -2.736 -41.469 -10.359 1 58.75 21 MET B N 1
ATOM 1612 C CA . MET B 1 21 ? -3.326 -40.281 -9.695 1 58.75 21 MET B CA 1
ATOM 1613 C C . MET B 1 21 ? -3.277 -39.062 -10.602 1 58.75 21 MET B C 1
ATOM 1615 O O . MET B 1 21 ? -4.223 -38.281 -10.641 1 58.75 21 MET B O 1
ATOM 1619 N N . GLU B 1 22 ? -2.295 -38.969 -11.43 1 58.91 22 GLU B N 1
ATOM 1620 C CA . GLU B 1 22 ? -2.221 -37.938 -12.438 1 58.91 22 GLU B CA 1
ATOM 1621 C C . GLU B 1 22 ? -3.305 -38.094 -13.492 1 58.91 22 GLU B C 1
ATOM 1623 O O . GLU B 1 22 ? -3.939 -37.125 -13.906 1 58.91 22 GLU B O 1
ATOM 1628 N N . LYS B 1 23 ? -3.482 -39.281 -13.938 1 59 23 LYS B N 1
ATOM 1629 C CA . LYS B 1 23 ? -4.512 -39.531 -14.938 1 59 23 LYS B CA 1
ATOM 1630 C C . LYS B 1 23 ? -5.91 -39.375 -14.344 1 59 23 LYS B C 1
ATOM 1632 O O . LYS B 1 23 ? -6.816 -38.875 -15 1 59 23 LYS B O 1
ATOM 1637 N N . LEU B 1 24 ? -6.109 -39.844 -13.109 1 56.47 24 LEU B N 1
ATOM 1638 C CA . LEU B 1 24 ? -7.398 -39.625 -12.453 1 56.47 24 LEU B CA 1
ATOM 1639 C C . LEU B 1 24 ? -7.664 -38.156 -12.219 1 56.47 24 LEU B C 1
ATOM 1641 O O . LEU B 1 24 ? -8.789 -37.688 -12.398 1 56.47 24 LEU B O 1
ATOM 1645 N N . ASP B 1 25 ? -6.605 -37.469 -11.836 1 53.53 25 ASP B N 1
ATOM 1646 C CA . ASP B 1 25 ? -6.719 -36 -11.656 1 53.53 25 ASP B CA 1
ATOM 1647 C C . ASP B 1 25 ? -7.055 -35.312 -12.977 1 53.53 25 ASP B C 1
ATOM 1649 O O . ASP B 1 25 ? -7.891 -34.406 -13.016 1 53.53 25 ASP B O 1
ATOM 1653 N N . LYS B 1 26 ? -6.465 -35.75 -14.023 1 52.31 26 LYS B N 1
ATOM 1654 C CA . LYS B 1 26 ? -6.797 -35.25 -15.352 1 52.31 26 LYS B CA 1
ATOM 1655 C C . LYS B 1 26 ? -8.211 -35.656 -15.758 1 52.31 26 LYS B C 1
ATOM 1657 O O . LYS B 1 26 ? -8.945 -34.875 -16.344 1 52.31 26 LYS B O 1
ATOM 1662 N N . PHE B 1 27 ? -8.578 -36.875 -15.484 1 50.75 27 PHE B N 1
ATOM 1663 C CA . PHE B 1 27 ? -9.914 -37.375 -15.797 1 50.75 27 PHE B CA 1
ATOM 1664 C C . PHE B 1 27 ? -10.969 -36.625 -14.969 1 50.75 27 PHE B C 1
ATOM 1666 O O . PHE B 1 27 ? -12.039 -36.312 -15.484 1 50.75 27 PHE B O 1
ATOM 1673 N N . LEU B 1 28 ? -10.781 -36.469 -13.711 1 48.5 28 LEU B N 1
ATOM 1674 C CA . LEU B 1 28 ? -11.727 -35.719 -12.891 1 48.5 28 LEU B CA 1
ATOM 1675 C C . LEU B 1 28 ? -11.758 -34.25 -13.305 1 48.5 28 LEU B C 1
ATOM 1677 O O . LEU B 1 28 ? -12.82 -33.625 -13.297 1 48.5 28 LEU B O 1
ATOM 1681 N N . LYS B 1 29 ? -10.664 -33.75 -13.75 1 46.69 29 LYS B N 1
ATOM 1682 C CA . LYS B 1 29 ? -10.648 -32.438 -14.336 1 46.69 29 LYS B CA 1
ATOM 1683 C C . LYS B 1 29 ? -11.414 -32.406 -15.656 1 46.69 29 LYS B C 1
ATOM 1685 O O . LYS B 1 29 ? -12.133 -31.438 -15.945 1 46.69 29 LYS B O 1
ATOM 1690 N N . GLU B 1 30 ? -11.242 -33.312 -16.453 1 44.94 30 GLU B N 1
ATOM 1691 C CA . GLU B 1 30 ? -11.969 -33.406 -17.719 1 44.94 30 GLU B CA 1
ATOM 1692 C C . GLU B 1 30 ? -13.445 -33.688 -17.484 1 44.94 30 GLU B C 1
ATOM 1694 O O . GLU B 1 30 ? -14.305 -33.156 -18.188 1 44.94 30 GLU B O 1
ATOM 1699 N N . ASN B 1 31 ? -13.781 -34.656 -16.797 1 43.72 31 ASN B N 1
ATOM 1700 C CA . ASN B 1 31 ? -15.188 -34.938 -16.531 1 43.72 31 ASN B CA 1
ATOM 1701 C C . ASN B 1 31 ? -15.812 -33.844 -15.641 1 43.72 31 ASN B C 1
ATOM 1703 O O . ASN B 1 31 ? -17.031 -33.781 -15.5 1 43.72 31 ASN B O 1
ATOM 1707 N N . GLN B 1 32 ? -15.18 -33.219 -14.773 1 41.16 32 GLN B N 1
ATOM 1708 C CA . GLN B 1 32 ? -15.695 -31.984 -14.227 1 41.16 32 GLN B CA 1
ATOM 1709 C C . GLN B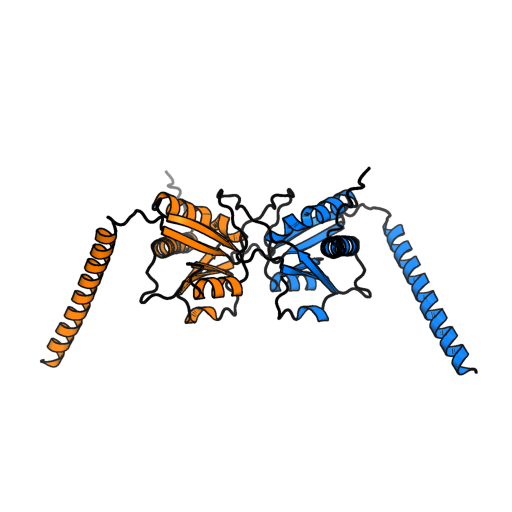 1 32 ? -15.75 -30.891 -15.297 1 41.16 32 GLN B C 1
ATOM 1711 O O . GLN B 1 32 ? -16.25 -29.797 -15.047 1 41.16 32 GLN B O 1
ATOM 1716 N N . SER B 1 33 ? -15.336 -31.047 -16.453 1 38.72 33 SER B N 1
ATOM 1717 C CA . SER B 1 33 ? -15.523 -30.188 -17.609 1 38.72 33 SER B CA 1
ATOM 1718 C C . SER B 1 33 ? -17 -30.062 -17.969 1 38.72 33 SER B C 1
ATOM 1720 O O . SER B 1 33 ? -17.391 -29.109 -18.656 1 38.72 33 SER B O 1
ATOM 1722 N N . GLN B 1 34 ? -17.766 -31.094 -18.141 1 38.03 34 GLN B N 1
ATOM 1723 C CA . GLN B 1 34 ? -19.172 -30.828 -18.406 1 38.03 34 GLN B CA 1
ATOM 1724 C C . GLN B 1 34 ? -19.797 -29.969 -17.312 1 38.03 34 GLN B C 1
ATOM 1726 O O . GLN B 1 34 ? -20.984 -30.062 -17.031 1 38.03 34 GLN B O 1
ATOM 1731 N N . LYS B 1 35 ? -19.156 -29.812 -16.219 1 39.19 35 LYS B N 1
ATOM 1732 C CA . LYS B 1 35 ? -19.594 -28.938 -15.133 1 39.19 35 LYS B CA 1
ATOM 1733 C C . LYS B 1 35 ? -20.188 -27.641 -15.68 1 39.19 35 LYS B C 1
ATOM 1735 O O . LYS B 1 35 ? -19.703 -27.109 -16.672 1 39.19 35 LYS B O 1
ATOM 1740 N N . LEU B 1 36 ? -21.328 -27.219 -15.289 1 36.56 36 LEU B N 1
ATOM 1741 C CA . LEU B 1 36 ? -21.766 -25.828 -15.227 1 36.56 36 LEU B CA 1
ATOM 1742 C C . LEU B 1 36 ? -20.562 -24.875 -15.172 1 36.56 36 LEU B C 1
ATOM 1744 O O . LEU B 1 36 ? -19.641 -25.094 -14.383 1 36.56 36 LEU B O 1
ATOM 1748 N N . ILE B 1 37 ? -20 -24.406 -16.219 1 40.09 37 ILE B N 1
ATOM 1749 C CA . ILE B 1 37 ? -19 -23.359 -16.375 1 40.09 37 ILE B CA 1
ATOM 1750 C C . ILE B 1 37 ? -18.891 -22.547 -15.086 1 40.09 37 ILE B C 1
ATOM 1752 O O . ILE B 1 37 ? -19.688 -21.625 -14.867 1 40.09 37 ILE B O 1
ATOM 1756 N N . SER B 1 38 ? -19.094 -23.031 -13.977 1 44.97 38 SER B N 1
ATOM 1757 C CA . SER B 1 38 ? -18.953 -22.297 -12.727 1 44.97 38 SER B CA 1
ATOM 1758 C C . SER B 1 38 ? -17.734 -21.375 -12.766 1 44.97 38 SER B C 1
ATOM 1760 O O . SER B 1 38 ? -16.625 -21.812 -13.062 1 44.97 38 SER B O 1
ATOM 1762 N N . ASP B 1 39 ? -17.891 -20.234 -13.164 1 57.91 39 ASP B N 1
ATOM 1763 C CA . ASP B 1 39 ? -16.953 -19.109 -13.18 1 57.91 39 ASP B CA 1
ATOM 1764 C C . ASP B 1 39 ? -15.984 -19.188 -12 1 57.91 39 ASP B C 1
ATOM 1766 O O . ASP B 1 39 ? -16.406 -19.172 -10.844 1 57.91 39 ASP B O 1
ATOM 1770 N N . SER B 1 40 ? -14.82 -19.938 -12.141 1 80.38 40 SER B N 1
ATOM 1771 C CA . SER B 1 40 ? -13.789 -20.031 -11.117 1 80.38 40 SER B CA 1
ATOM 1772 C C . SER B 1 40 ? -13.234 -18.656 -10.758 1 80.38 40 SER B C 1
ATOM 1774 O O . SER B 1 40 ? -13.133 -17.781 -11.617 1 80.38 40 SER B O 1
ATOM 1776 N N . LYS B 1 41 ? -13.32 -18.312 -9.516 1 89.69 41 LYS B N 1
ATOM 1777 C CA . LYS B 1 41 ? -12.797 -17.031 -9.008 1 89.69 41 LYS B CA 1
ATOM 1778 C C . LYS B 1 41 ? -11.391 -17.203 -8.453 1 89.69 41 LYS B C 1
ATOM 1780 O O . LYS B 1 41 ? -11.086 -18.219 -7.809 1 89.69 41 LYS B O 1
ATOM 1785 N N . LEU B 1 42 ? -10.508 -16.375 -8.844 1 93.12 42 LEU B N 1
ATOM 1786 C CA . LEU B 1 42 ? -9.18 -16.281 -8.234 1 93.12 42 LEU B CA 1
ATOM 1787 C C . LEU B 1 42 ? -9.062 -15 -7.402 1 93.12 42 LEU B C 1
ATOM 1789 O O . LEU B 1 42 ? -9.133 -13.898 -7.941 1 93.12 42 LEU B O 1
ATOM 1793 N N . ARG B 1 43 ? -8.945 -15.172 -6.105 1 94.94 43 ARG B N 1
ATOM 1794 C CA . ARG B 1 43 ? -8.883 -14.055 -5.164 1 94.94 43 ARG B CA 1
ATOM 1795 C C . ARG B 1 43 ? -7.461 -13.852 -4.652 1 94.94 43 ARG B C 1
ATOM 1797 O O . ARG B 1 43 ? -6.906 -14.711 -3.973 1 94.94 43 ARG B O 1
ATOM 1804 N N . ILE B 1 44 ? -6.914 -12.695 -4.984 1 96.75 44 ILE B N 1
ATOM 1805 C CA . ILE B 1 44 ? -5.52 -12.422 -4.66 1 96.75 44 ILE B CA 1
ATOM 1806 C C . ILE B 1 44 ? -5.43 -11.195 -3.752 1 96.75 44 ILE B C 1
ATOM 1808 O O . ILE B 1 44 ? -6.02 -10.156 -4.047 1 96.75 44 ILE B O 1
ATOM 1812 N N . GLY B 1 45 ? -4.715 -11.312 -2.625 1 96.62 45 GLY B N 1
ATOM 1813 C CA . GLY B 1 45 ? -4.438 -10.211 -1.719 1 96.62 45 GLY B CA 1
ATOM 1814 C C . GLY B 1 45 ? -3.016 -9.695 -1.824 1 96.62 45 GLY B C 1
ATOM 1815 O O . GLY B 1 45 ? -2.062 -10.477 -1.817 1 96.62 45 GLY B O 1
ATOM 1816 N N . PHE B 1 46 ? -2.953 -8.406 -1.882 1 94.44 46 PHE B N 1
ATOM 1817 C CA . PHE B 1 46 ? -1.652 -7.746 -1.929 1 94.44 46 PHE B CA 1
ATOM 1818 C C . PHE B 1 46 ? -1.422 -6.914 -0.674 1 94.44 46 PHE B C 1
ATOM 1820 O O . PHE B 1 46 ? -2.312 -6.18 -0.237 1 94.44 46 PHE B O 1
ATOM 1827 N N . GLU B 1 47 ? -0.223 -6.988 -0.131 1 91.62 47 GLU B N 1
ATOM 1828 C CA . GLU B 1 47 ? 0.12 -6.109 0.983 1 91.62 47 GLU B CA 1
ATOM 1829 C C . GLU B 1 47 ? 0.141 -4.648 0.546 1 91.62 47 GLU B C 1
ATOM 1831 O O . GLU B 1 47 ? -0.206 -3.756 1.325 1 91.62 47 GLU B O 1
ATOM 1836 N N . THR B 1 48 ? 0.598 -4.406 -0.611 1 90.12 48 THR B N 1
ATOM 1837 C CA . THR B 1 48 ? 0.578 -3.074 -1.207 1 90.12 48 THR B CA 1
ATOM 1838 C C . THR B 1 48 ? 0.153 -3.145 -2.67 1 90.12 48 THR B C 1
ATOM 1840 O O . THR B 1 48 ? 0.619 -4.008 -3.418 1 90.12 48 THR B O 1
ATOM 1843 N N . PRO B 1 49 ? -0.724 -2.256 -3.043 1 91.19 49 PRO B N 1
ATOM 1844 C CA . PRO B 1 49 ? -1.137 -2.264 -4.449 1 91.19 49 PRO B CA 1
ATOM 1845 C C . PRO B 1 49 ? -0.027 -1.811 -5.395 1 91.19 49 PRO B C 1
ATOM 1847 O O . PRO B 1 49 ? -0.148 -1.962 -6.613 1 91.19 49 PRO B O 1
ATOM 1850 N N . ALA B 1 50 ? 1.081 -1.321 -4.902 1 90.19 50 ALA B N 1
ATOM 1851 C CA . ALA B 1 50 ? 2.15 -0.72 -5.695 1 90.19 50 ALA B CA 1
ATOM 1852 C C . ALA B 1 50 ? 2.92 -1.782 -6.473 1 90.19 50 ALA B C 1
ATOM 1854 O O . ALA B 1 50 ? 3.746 -1.457 -7.328 1 90.19 50 ALA B O 1
ATOM 1855 N N . ILE B 1 51 ? 2.664 -3.045 -6.258 1 90.5 51 ILE B N 1
ATOM 1856 C CA . ILE B 1 51 ? 3.42 -4.082 -6.953 1 90.5 51 ILE B CA 1
ATOM 1857 C C . ILE B 1 51 ? 2.6 -4.629 -8.117 1 90.5 51 ILE B C 1
ATOM 1859 O O . ILE B 1 51 ? 3.123 -5.352 -8.969 1 90.5 51 ILE B O 1
ATOM 1863 N N . ILE B 1 52 ? 1.37 -4.266 -8.219 1 92.69 52 ILE B N 1
ATOM 1864 C CA . ILE B 1 52 ? 0.445 -4.887 -9.164 1 92.69 52 ILE B CA 1
ATOM 1865 C C . ILE B 1 52 ? 0.861 -4.547 -10.594 1 92.69 52 ILE B C 1
ATOM 1867 O O . ILE B 1 52 ? 0.833 -5.41 -11.469 1 92.69 52 ILE B O 1
ATOM 1871 N N . ASP B 1 53 ? 1.318 -3.336 -10.805 1 90.75 53 ASP B N 1
ATOM 1872 C CA . ASP B 1 53 ? 1.737 -2.936 -12.148 1 90.75 53 ASP B CA 1
ATOM 1873 C C . ASP B 1 53 ? 2.896 -3.799 -12.641 1 90.75 53 ASP B C 1
ATOM 1875 O O . ASP B 1 53 ? 3.01 -4.066 -13.836 1 90.75 53 ASP B O 1
ATOM 1879 N N . SER B 1 54 ? 3.699 -4.266 -11.734 1 89.5 54 SER B N 1
ATOM 1880 C CA . SER B 1 54 ? 4.887 -5.035 -12.094 1 89.5 54 SER B CA 1
ATOM 1881 C C . SER B 1 54 ? 4.516 -6.449 -12.523 1 89.5 54 SER B C 1
ATOM 1883 O O . SER B 1 54 ? 5.297 -7.121 -13.203 1 89.5 54 SER B O 1
ATOM 1885 N N . ILE B 1 55 ? 3.336 -6.906 -12.109 1 91.06 55 ILE B N 1
ATOM 1886 C CA . ILE B 1 55 ? 2.934 -8.258 -12.492 1 91.06 55 ILE B CA 1
ATOM 1887 C C . ILE B 1 55 ? 1.707 -8.188 -13.398 1 91.06 55 ILE B C 1
ATOM 1889 O O . ILE B 1 55 ? 1 -9.188 -13.562 1 91.06 55 ILE B O 1
ATOM 1893 N N . ALA B 1 56 ? 1.423 -7.148 -13.93 1 93.19 56 ALA B N 1
ATOM 1894 C CA . ALA B 1 56 ? 0.253 -6.934 -14.773 1 93.19 56 ALA B CA 1
ATOM 1895 C C . ALA B 1 56 ? 0.254 -7.891 -15.969 1 93.19 56 ALA B C 1
ATOM 1897 O O . ALA B 1 56 ? -0.788 -8.438 -16.328 1 93.19 56 ALA B O 1
ATOM 1898 N N . ASP B 1 57 ? 1.407 -8.055 -16.516 1 90.38 57 ASP B N 1
ATOM 1899 C CA . ASP B 1 57 ? 1.509 -8.953 -17.656 1 90.38 57 ASP B CA 1
ATOM 1900 C C . ASP B 1 57 ? 1.081 -10.375 -17.281 1 90.38 57 ASP B C 1
ATOM 1902 O O . ASP B 1 57 ? 0.397 -11.047 -18.062 1 90.38 57 ASP B O 1
ATOM 1906 N N . LEU B 1 58 ? 1.53 -10.766 -16.125 1 91.75 58 LEU B N 1
ATOM 1907 C CA . LEU B 1 58 ? 1.162 -12.086 -15.625 1 91.75 58 LEU B CA 1
ATOM 1908 C C . LEU B 1 58 ? -0.347 -12.195 -15.438 1 91.75 58 LEU B C 1
ATOM 1910 O O . LEU B 1 58 ? -0.96 -13.18 -15.867 1 91.75 58 LEU B O 1
ATOM 1914 N N . LEU B 1 59 ? -0.93 -11.203 -14.852 1 93.88 59 LEU B N 1
ATOM 1915 C CA . LEU B 1 59 ? -2.369 -11.188 -14.602 1 93.88 59 LEU B CA 1
ATOM 1916 C C . LEU B 1 59 ? -3.143 -11.172 -15.914 1 93.88 59 LEU B C 1
ATOM 1918 O O . LEU B 1 59 ? -4.141 -11.883 -16.062 1 93.88 59 LEU B O 1
ATOM 1922 N N . GLU B 1 60 ? -2.691 -10.406 -16.812 1 92.56 60 GLU B N 1
ATOM 1923 C CA . GLU B 1 60 ? -3.338 -10.305 -18.125 1 92.56 60 GLU B CA 1
ATOM 1924 C C . GLU B 1 60 ? -3.24 -11.617 -18.891 1 92.56 60 GLU B C 1
ATOM 1926 O O . GLU B 1 60 ? -4.219 -12.062 -19.5 1 92.56 60 GLU B O 1
ATOM 1931 N N . GLN B 1 61 ? -2.104 -12.195 -18.906 1 91.62 61 GLN B N 1
ATOM 1932 C CA . GLN B 1 61 ? -1.911 -13.484 -19.562 1 91.62 61 GLN B CA 1
ATOM 1933 C C . GLN B 1 61 ? -2.818 -14.555 -18.969 1 91.62 61 GLN B C 1
ATOM 1935 O O . GLN B 1 61 ? -3.426 -15.344 -19.688 1 91.62 61 GLN B O 1
ATOM 1940 N N . PHE B 1 62 ? -2.867 -14.547 -17.703 1 92.19 62 PHE B N 1
ATOM 1941 C CA . PHE B 1 62 ? -3.732 -15.516 -17.031 1 92.19 62 PHE B CA 1
ATOM 1942 C C . PHE B 1 62 ? -5.188 -15.32 -17.453 1 92.19 62 PHE B C 1
ATOM 1944 O O . PHE B 1 62 ? -5.879 -16.281 -17.781 1 92.19 62 PHE B O 1
ATOM 1951 N N . SER B 1 63 ? -5.578 -14.117 -17.422 1 91.19 63 SER B N 1
ATOM 1952 C CA . SER B 1 63 ? -6.961 -13.812 -17.781 1 91.19 63 SER B CA 1
ATOM 1953 C C . SER B 1 63 ? -7.262 -14.188 -19.234 1 91.19 63 SER B C 1
ATOM 1955 O O . SER B 1 63 ? -8.375 -14.609 -19.547 1 91.19 63 SER B O 1
ATOM 1957 N N . SER B 1 64 ? -6.336 -14.023 -20.078 1 92.06 64 SER B N 1
ATOM 1958 C CA . SER B 1 64 ? -6.5 -14.359 -21.484 1 92.06 64 SER B CA 1
ATOM 1959 C C . SER B 1 64 ? -6.543 -15.867 -21.703 1 92.06 64 SER B C 1
ATOM 1961 O O . SER B 1 64 ? -7.352 -16.359 -22.484 1 92.06 64 SER B O 1
ATOM 1963 N N . GLU B 1 65 ? -5.672 -16.562 -21.016 1 91.69 65 GLU B N 1
ATOM 1964 C CA . GLU B 1 65 ? -5.547 -18 -21.172 1 91.69 65 GLU B CA 1
ATOM 1965 C C . GLU B 1 65 ? -6.703 -18.734 -20.5 1 91.69 65 GLU B C 1
ATOM 1967 O O . GLU B 1 65 ? -7.129 -19.797 -20.953 1 91.69 65 GLU B O 1
ATOM 1972 N N . TYR B 1 66 ? -7.133 -18.141 -19.438 1 90.69 66 TYR B N 1
ATOM 1973 C CA . TYR B 1 66 ? -8.219 -18.75 -18.672 1 90.69 66 TYR B CA 1
ATOM 1974 C C . TYR B 1 66 ? -9.383 -17.781 -18.5 1 90.69 66 TYR B C 1
ATOM 1976 O O . TYR B 1 66 ? -9.656 -17.312 -17.406 1 90.69 66 TYR B O 1
ATOM 1984 N N . PRO B 1 67 ? -10.195 -17.641 -19.5 1 90.06 67 PRO B N 1
ATOM 1985 C CA . PRO B 1 67 ? -11.266 -16.641 -19.5 1 90.06 67 PRO B CA 1
ATOM 1986 C C . PRO B 1 67 ? -12.414 -17 -18.562 1 90.06 67 PRO B C 1
ATOM 1988 O O . PRO B 1 67 ? -13.234 -16.141 -18.234 1 90.06 67 PRO B O 1
ATOM 1991 N N . ASN B 1 68 ? -12.477 -18.234 -18.188 1 87.94 68 ASN B N 1
ATOM 1992 C CA . ASN B 1 68 ? -13.539 -18.656 -17.281 1 87.94 68 ASN B CA 1
ATOM 1993 C C . ASN B 1 68 ? -13.211 -18.281 -15.828 1 87.94 68 ASN B C 1
ATOM 1995 O O . ASN B 1 68 ? -14.031 -18.5 -14.938 1 87.94 68 ASN B O 1
ATOM 1999 N N . TYR B 1 69 ? -12.008 -17.766 -15.617 1 88.62 69 TYR B N 1
ATOM 2000 C CA . TYR B 1 69 ? -11.617 -17.312 -14.289 1 88.62 69 TYR B CA 1
ATOM 2001 C C . TYR B 1 69 ? -11.891 -15.82 -14.125 1 88.62 69 TYR B C 1
ATOM 2003 O O . TYR B 1 69 ? -11.602 -15.031 -15.023 1 88.62 69 TYR B O 1
ATOM 2011 N N . GLU B 1 70 ? -12.477 -15.508 -13.023 1 90.56 70 GLU B N 1
ATOM 2012 C CA . GLU B 1 70 ? -12.594 -14.109 -12.625 1 90.56 70 GLU B CA 1
ATOM 2013 C C . GLU B 1 70 ? -11.492 -13.727 -11.633 1 90.56 70 GLU B C 1
ATOM 2015 O O . GLU B 1 70 ? -11.344 -14.359 -10.594 1 90.56 70 GLU B O 1
ATOM 2020 N N . LEU B 1 71 ? -10.727 -12.711 -12.016 1 93.12 71 LEU B N 1
ATOM 2021 C CA . LEU B 1 71 ? -9.672 -12.219 -11.141 1 93.12 71 LEU B CA 1
ATOM 2022 C C . LEU B 1 71 ? -10.211 -11.18 -10.164 1 93.12 71 LEU B C 1
ATOM 2024 O O . LEU B 1 71 ? -10.773 -10.164 -10.586 1 93.12 71 LEU B O 1
ATOM 2028 N N . ASN B 1 72 ? -10.133 -11.453 -8.898 1 94.81 72 ASN B N 1
ATOM 2029 C CA . ASN B 1 72 ? -10.477 -10.523 -7.824 1 94.81 72 ASN B CA 1
ATOM 2030 C C . ASN B 1 72 ? -9.242 -10.125 -7.012 1 94.81 72 ASN B C 1
ATOM 2032 O O . ASN B 1 72 ? -8.664 -10.953 -6.305 1 94.81 72 ASN B O 1
ATOM 2036 N N . LEU B 1 73 ? -8.93 -8.875 -7.145 1 96.69 73 LEU B N 1
ATOM 2037 C CA . LEU B 1 73 ? -7.73 -8.367 -6.488 1 96.69 73 LEU B CA 1
ATOM 2038 C C . LEU B 1 73 ? -8.094 -7.504 -5.285 1 96.69 73 LEU B C 1
ATOM 2040 O O . LEU B 1 73 ? -9.039 -6.715 -5.344 1 96.69 73 LEU B O 1
ATOM 2044 N N . PHE B 1 74 ? -7.34 -7.676 -4.215 1 96.44 74 PHE B N 1
ATOM 2045 C CA . PHE B 1 74 ? -7.508 -6.922 -2.979 1 96.44 74 PHE B CA 1
ATOM 2046 C C . PHE B 1 74 ? -6.16 -6.449 -2.445 1 96.44 74 PHE B C 1
ATOM 2048 O O . PHE B 1 74 ? -5.113 -6.938 -2.877 1 96.44 74 PHE B O 1
ATOM 2055 N N . TYR B 1 75 ? -6.238 -5.473 -1.563 1 94.38 75 TYR B N 1
ATOM 2056 C CA . TYR B 1 75 ? -5.035 -5.145 -0.803 1 94.38 75 TYR B CA 1
ATOM 2057 C C . TYR B 1 75 ? -5.355 -4.988 0.68 1 94.38 75 TYR B C 1
ATOM 2059 O O . TYR B 1 75 ? -6.504 -4.73 1.051 1 94.38 75 TYR B O 1
ATOM 2067 N N . GLY B 1 76 ? -4.324 -5.25 1.526 1 90.88 76 GLY B N 1
ATOM 2068 C CA . GLY B 1 76 ? -4.492 -5.156 2.967 1 90.88 76 GLY B CA 1
ATOM 2069 C C . GLY B 1 76 ? -3.254 -5.555 3.742 1 90.88 76 GLY B C 1
ATOM 2070 O O . GLY B 1 76 ? -2.219 -5.871 3.15 1 90.88 76 GLY B O 1
ATOM 2071 N N . SER B 1 77 ? -3.4 -5.48 5.062 1 86.38 77 SER B N 1
ATOM 2072 C CA . SER B 1 77 ? -2.281 -5.836 5.93 1 86.38 77 SER B CA 1
ATOM 2073 C C . SER B 1 77 ? -1.945 -7.32 5.816 1 86.38 77 SER B C 1
ATOM 2075 O O . SER B 1 77 ? -2.771 -8.117 5.371 1 86.38 77 SER B O 1
ATOM 2077 N N . VAL B 1 78 ? -0.798 -7.656 6.273 1 88 78 VAL B N 1
ATOM 2078 C CA . VAL B 1 78 ? -0.355 -9.047 6.273 1 88 78 VAL B CA 1
ATOM 2079 C C . VAL B 1 78 ? -1.331 -9.898 7.078 1 88 78 VAL B C 1
ATOM 2081 O O . VAL B 1 78 ? -1.712 -10.992 6.648 1 88 78 VAL B O 1
ATOM 2084 N N . ASN B 1 79 ? -1.725 -9.391 8.195 1 87.25 79 ASN B N 1
ATOM 2085 C CA . ASN B 1 79 ? -2.668 -10.125 9.031 1 87.25 79 ASN B CA 1
ATOM 2086 C C . ASN B 1 79 ? -3.99 -10.359 8.312 1 87.25 79 ASN B C 1
ATOM 2088 O O . ASN B 1 79 ? -4.578 -11.438 8.422 1 87.25 79 ASN B O 1
ATOM 2092 N N . GLU B 1 80 ? -4.445 -9.414 7.66 1 89.5 80 GLU B N 1
ATOM 2093 C CA . GLU B 1 80 ? -5.688 -9.562 6.898 1 89.5 80 GLU B CA 1
ATOM 2094 C C . GLU B 1 80 ? -5.539 -10.602 5.797 1 89.5 80 GLU B C 1
ATOM 2096 O O . GLU B 1 80 ? -6.469 -11.367 5.531 1 89.5 80 GLU B O 1
ATOM 2101 N N . ILE B 1 81 ? -4.438 -10.594 5.168 1 93.19 81 ILE B N 1
ATOM 2102 C CA . ILE B 1 81 ? -4.168 -11.555 4.105 1 93.19 81 ILE B CA 1
ATOM 2103 C C . ILE B 1 81 ? -4.113 -12.961 4.684 1 93.19 81 ILE B C 1
ATOM 2105 O O . ILE B 1 81 ? -4.75 -13.883 4.16 1 93.19 81 ILE B O 1
ATOM 2109 N N . ILE B 1 82 ? -3.42 -13.125 5.773 1 91 82 ILE B N 1
ATOM 2110 C CA . ILE B 1 82 ? -3.293 -14.422 6.422 1 91 82 ILE B CA 1
ATOM 2111 C C . ILE B 1 82 ? -4.668 -14.922 6.859 1 91 82 ILE B C 1
ATOM 2113 O O . ILE B 1 82 ? -5.02 -16.078 6.633 1 91 82 ILE B O 1
ATOM 2117 N N . ASN B 1 83 ? -5.383 -14.031 7.496 1 92.12 83 ASN B N 1
ATOM 2118 C CA . ASN B 1 83 ? -6.734 -14.391 7.906 1 92.12 83 ASN B CA 1
ATOM 2119 C C . ASN B 1 83 ? -7.602 -14.773 6.707 1 92.12 83 ASN B C 1
ATOM 2121 O O . ASN B 1 83 ? -8.391 -15.719 6.781 1 92.12 83 ASN B O 1
ATOM 2125 N N . GLY B 1 84 ? -7.465 -13.992 5.617 1 93.06 84 GLY B N 1
ATOM 2126 C CA . GLY B 1 84 ? -8.203 -14.289 4.398 1 93.06 84 GLY B CA 1
ATOM 2127 C C . GLY B 1 84 ? -7.863 -15.648 3.811 1 93.06 84 GLY B C 1
ATOM 2128 O O . GLY B 1 84 ? -8.742 -16.344 3.309 1 93.06 84 GLY B O 1
ATOM 2129 N N . LEU B 1 85 ? -6.613 -15.984 3.836 1 91.5 85 LEU B N 1
ATOM 2130 C CA . LEU B 1 85 ? -6.184 -17.297 3.377 1 91.5 85 LEU B CA 1
ATOM 2131 C C . LEU B 1 85 ? -6.734 -18.406 4.281 1 91.5 85 LEU B C 1
ATOM 2133 O O . LEU B 1 85 ? -7.254 -19.406 3.795 1 91.5 85 LEU B O 1
ATOM 2137 N N . GLY B 1 86 ? -6.633 -18.203 5.523 1 89.75 86 GLY B N 1
ATOM 2138 C CA . GLY B 1 86 ? -7.082 -19.188 6.496 1 89.75 86 GLY B CA 1
ATOM 2139 C C . GLY B 1 86 ? -8.57 -19.453 6.43 1 89.75 86 GLY B C 1
ATOM 2140 O O . GLY B 1 86 ? -9.016 -20.578 6.676 1 89.75 86 GLY B O 1
ATOM 2141 N N . ASN B 1 87 ? -9.344 -18.453 6.109 1 92.44 87 ASN B N 1
ATOM 2142 C CA . ASN B 1 87 ? -10.789 -18.609 6.043 1 92.44 87 ASN B CA 1
ATOM 2143 C C . ASN B 1 87 ? -11.273 -18.797 4.609 1 92.44 87 ASN B C 1
ATOM 2145 O O . ASN B 1 87 ? -12.461 -18.672 4.324 1 92.44 87 ASN B O 1
ATOM 2149 N N . ASN B 1 88 ? -10.398 -18.984 3.691 1 90.69 88 ASN B N 1
ATOM 2150 C CA . ASN B 1 88 ? -10.656 -19.312 2.295 1 90.69 88 ASN B CA 1
ATOM 2151 C C . ASN B 1 88 ? -11.367 -18.172 1.568 1 90.69 88 ASN B C 1
ATOM 2153 O O . ASN B 1 88 ? -12.227 -18.406 0.72 1 90.69 88 ASN B O 1
ATOM 2157 N N . LYS B 1 89 ? -11.086 -17 2.07 1 94 89 LYS B N 1
ATOM 2158 C CA . LYS B 1 89 ? -11.602 -15.812 1.392 1 94 89 LYS B CA 1
ATOM 2159 C C . LYS B 1 89 ? -10.594 -15.289 0.366 1 94 89 LYS B C 1
ATOM 2161 O O . LYS B 1 89 ? -10.945 -14.477 -0.493 1 94 89 LYS B O 1
ATOM 2166 N N . LEU B 1 90 ? -9.383 -15.695 0.497 1 94.56 90 LEU B N 1
ATOM 2167 C CA . LEU B 1 90 ? -8.305 -15.438 -0.451 1 94.56 90 LEU B CA 1
ATOM 2168 C C . LEU B 1 90 ? -7.641 -16.734 -0.892 1 94.56 90 LEU B C 1
ATOM 2170 O O . LEU B 1 90 ? -7.582 -17.703 -0.124 1 94.56 90 LEU B O 1
ATOM 2174 N N . ASP B 1 91 ? -7.168 -16.672 -2.125 1 92.5 91 ASP B N 1
ATOM 2175 C CA . ASP B 1 91 ? -6.484 -17.859 -2.656 1 92.5 91 ASP B CA 1
ATOM 2176 C C . ASP B 1 91 ? -4.969 -17.672 -2.629 1 92.5 91 ASP B C 1
ATOM 2178 O O . ASP B 1 91 ? -4.223 -18.641 -2.479 1 92.5 91 ASP B O 1
ATOM 2182 N N . LEU B 1 92 ? -4.523 -16.469 -2.832 1 94.25 92 LEU B N 1
ATOM 2183 C CA . LEU B 1 92 ? -3.104 -16.125 -2.818 1 94.25 92 LEU B CA 1
ATOM 2184 C C . LEU B 1 92 ? -2.867 -14.797 -2.109 1 94.25 92 LEU B C 1
ATOM 2186 O O . LEU B 1 92 ? -3.754 -13.945 -2.074 1 94.25 92 LEU B O 1
ATOM 2190 N N . GLY B 1 93 ? -1.7 -14.703 -1.528 1 94.12 93 GLY B N 1
ATOM 2191 C CA . GLY B 1 93 ? -1.266 -13.453 -0.926 1 94.12 93 GLY B CA 1
ATOM 2192 C C . GLY B 1 93 ? 0.127 -13.031 -1.358 1 94.12 93 GLY B C 1
ATOM 2193 O O . GLY B 1 93 ? 1.04 -13.859 -1.413 1 94.12 93 GLY B O 1
ATOM 2194 N N . PHE B 1 94 ? 0.258 -11.82 -1.765 1 93.44 94 PHE B N 1
ATOM 2195 C CA . PHE B 1 94 ? 1.553 -11.203 -2.033 1 93.44 94 PHE B CA 1
ATOM 2196 C C . PHE B 1 94 ? 2.004 -10.352 -0.852 1 93.44 94 PHE B C 1
ATOM 2198 O O . PHE B 1 94 ? 1.366 -9.352 -0.523 1 93.44 94 PHE B O 1
ATOM 2205 N N . ILE B 1 95 ? 3.104 -10.711 -0.247 1 91.38 95 ILE B N 1
ATOM 2206 C CA . ILE B 1 95 ? 3.586 -10.016 0.943 1 91.38 95 ILE B CA 1
ATOM 2207 C C . ILE B 1 95 ? 5.035 -9.578 0.735 1 91.38 95 ILE B C 1
ATOM 2209 O O . ILE B 1 95 ? 5.84 -10.328 0.174 1 91.38 95 ILE B O 1
ATOM 2213 N N . ILE B 1 96 ? 5.305 -8.305 1.152 1 86.25 96 ILE B N 1
ATOM 2214 C CA . ILE B 1 96 ? 6.684 -7.84 1.097 1 86.25 96 ILE B CA 1
ATOM 2215 C C . ILE B 1 96 ? 7.52 -8.57 2.145 1 86.25 96 ILE B C 1
ATOM 2217 O O . ILE B 1 96 ? 7.148 -8.617 3.318 1 86.25 96 ILE B O 1
ATOM 2221 N N . GLU B 1 97 ? 8.531 -9.273 1.679 1 77.44 97 GLU B N 1
ATOM 2222 C CA . GLU B 1 97 ? 9.352 -10.086 2.566 1 77.44 97 GLU B CA 1
ATOM 2223 C C . GLU B 1 97 ? 10.172 -9.211 3.514 1 77.44 97 GLU B C 1
ATOM 2225 O O . GLU B 1 97 ? 10.867 -8.289 3.074 1 77.44 97 GLU B O 1
ATOM 2230 N N . ASN B 1 98 ? 9.758 -9.227 4.777 1 67.38 98 ASN B N 1
ATOM 2231 C CA . ASN B 1 98 ? 10.609 -8.609 5.789 1 67.38 98 ASN B CA 1
ATOM 2232 C C . ASN B 1 98 ? 11.383 -9.656 6.586 1 67.38 98 ASN B C 1
ATOM 2234 O O . ASN B 1 98 ? 11.062 -10.844 6.535 1 67.38 98 ASN B O 1
ATOM 2238 N N . SER B 1 99 ? 12.617 -9.305 6.926 1 52 99 SER B N 1
ATOM 2239 C CA . SER B 1 99 ? 13.531 -10.203 7.609 1 52 99 SER B CA 1
ATOM 2240 C C . SER B 1 99 ? 12.805 -11.078 8.625 1 52 99 SER B C 1
ATOM 2242 O O . SER B 1 99 ? 13.258 -12.18 8.945 1 52 99 SER B O 1
ATOM 2244 N N . ASN B 1 100 ? 11.617 -10.805 9.016 1 52.12 100 ASN B N 1
ATOM 2245 C CA . ASN B 1 100 ? 11.062 -11.539 10.148 1 52.12 100 ASN B CA 1
ATOM 2246 C C . ASN B 1 100 ? 9.82 -12.336 9.75 1 52.12 100 ASN B C 1
ATOM 2248 O O . ASN B 1 100 ? 9.094 -12.828 10.609 1 52.12 100 ASN B O 1
ATOM 2252 N N . ASP B 1 101 ? 9.703 -12.594 8.523 1 56.5 101 ASP B N 1
ATOM 2253 C CA . ASP B 1 101 ? 8.352 -13.055 8.203 1 56.5 101 ASP B CA 1
ATOM 2254 C C . ASP B 1 101 ? 8.219 -14.555 8.453 1 56.5 101 ASP B C 1
ATOM 2256 O O . ASP B 1 101 ? 9.062 -15.344 8.016 1 56.5 101 ASP B O 1
ATOM 2260 N N . ILE B 1 102 ? 7.52 -15.102 9.523 1 54.69 102 ILE B N 1
ATOM 2261 C CA . ILE B 1 102 ? 7.195 -16.391 10.125 1 54.69 102 ILE B CA 1
ATOM 2262 C C . ILE B 1 102 ? 6.328 -17.203 9.164 1 54.69 102 ILE B C 1
ATOM 2264 O O . ILE B 1 102 ? 6.207 -18.422 9.312 1 54.69 102 ILE B O 1
ATOM 2268 N N . LEU B 1 103 ? 5.98 -16.719 8.016 1 63.62 103 LEU B N 1
ATOM 2269 C CA . LEU B 1 103 ? 4.863 -17.375 7.348 1 63.62 103 LEU B CA 1
ATOM 2270 C C . LEU B 1 103 ? 5.34 -18.594 6.555 1 63.62 103 LEU B C 1
ATOM 2272 O O . LEU B 1 103 ? 4.531 -19.406 6.102 1 63.62 103 LEU B O 1
ATOM 2276 N N . LYS B 1 104 ? 6.68 -18.891 6.547 1 61.75 104 LYS B N 1
ATOM 2277 C CA . LYS B 1 104 ? 7.219 -19.875 5.605 1 61.75 104 LYS B CA 1
ATOM 2278 C C . LYS B 1 104 ? 6.789 -21.281 5.98 1 61.75 104 LYS B C 1
ATOM 2280 O O . LYS B 1 104 ? 6.625 -22.141 5.109 1 61.75 104 LYS B O 1
ATOM 2285 N N . ASP B 1 105 ? 6.453 -21.484 7.176 1 68.56 105 ASP B N 1
ATOM 2286 C CA . ASP B 1 105 ? 6.238 -22.875 7.574 1 68.56 105 ASP B CA 1
ATOM 2287 C C . ASP B 1 105 ? 4.758 -23.234 7.492 1 68.56 105 ASP B C 1
ATOM 2289 O O . ASP B 1 105 ? 4.406 -24.422 7.461 1 68.56 105 ASP B O 1
ATOM 2293 N N . GLU B 1 106 ? 3.93 -22.422 7.328 1 79.06 106 GLU B N 1
ATOM 2294 C CA . GLU B 1 106 ? 2.498 -22.703 7.395 1 79.06 106 GLU B CA 1
ATOM 2295 C C . GLU B 1 106 ? 1.857 -22.625 6.012 1 79.06 106 GLU B C 1
ATOM 2297 O O . GLU B 1 106 ? 0.837 -23.266 5.758 1 79.06 106 GLU B O 1
ATOM 2302 N N . TYR B 1 107 ? 2.486 -22.016 5.188 1 85.56 107 TYR B N 1
ATOM 2303 C CA . TYR B 1 107 ? 1.95 -21.797 3.854 1 85.56 107 TYR B CA 1
ATOM 2304 C C . TYR B 1 107 ? 2.973 -22.156 2.783 1 85.56 107 TYR B C 1
ATOM 2306 O O . TYR B 1 107 ? 4.18 -22.141 3.037 1 85.56 107 TYR B O 1
ATOM 2314 N N . CYS B 1 108 ? 2.426 -22.609 1.683 1 87.94 108 CYS B N 1
ATOM 2315 C CA . CYS B 1 108 ? 3.305 -22.656 0.52 1 87.94 108 CYS B CA 1
ATOM 2316 C C . CYS B 1 108 ? 3.748 -21.266 0.116 1 87.94 108 CYS B C 1
ATOM 2318 O O . CYS B 1 108 ? 3.014 -20.297 0.316 1 87.94 108 CYS B O 1
ATOM 2320 N N . SER B 1 109 ? 4.934 -21.172 -0.361 1 87.31 109 SER B N 1
ATOM 2321 C CA . SER B 1 109 ? 5.406 -19.828 -0.676 1 87.31 109 SER B CA 1
ATOM 2322 C C . SER B 1 109 ? 6.387 -19.844 -1.842 1 87.31 109 SER B C 1
ATOM 2324 O O . SER B 1 109 ? 6.98 -20.891 -2.146 1 87.31 109 SER B O 1
ATOM 2326 N N . LEU B 1 110 ? 6.41 -18.812 -2.561 1 86.12 110 LEU B N 1
ATOM 2327 C CA . LEU B 1 110 ? 7.367 -18.516 -3.621 1 86.12 110 LEU B CA 1
ATOM 2328 C C . LEU B 1 110 ? 7.879 -17.078 -3.504 1 86.12 110 LEU B C 1
ATOM 2330 O O . LEU B 1 110 ? 7.105 -16.156 -3.248 1 86.12 110 LEU B O 1
ATOM 2334 N N . SER B 1 111 ? 9.164 -16.938 -3.621 1 86.38 111 SER B N 1
ATOM 2335 C CA . SER B 1 111 ? 9.758 -15.602 -3.541 1 86.38 111 SER B CA 1
ATOM 2336 C C . SER B 1 111 ? 10 -15.023 -4.93 1 86.38 111 SER B C 1
ATOM 2338 O O . SER B 1 111 ? 10.445 -15.734 -5.836 1 86.38 111 SER B O 1
ATOM 2340 N N . LEU B 1 112 ? 9.672 -13.766 -5.098 1 85.88 112 LEU B N 1
ATOM 2341 C CA . LEU B 1 112 ? 9.867 -13.023 -6.336 1 85.88 112 LEU B CA 1
ATOM 2342 C C . LEU B 1 112 ? 10.531 -11.68 -6.055 1 85.88 112 LEU B C 1
ATOM 2344 O O . LEU B 1 112 ? 10.328 -11.086 -4.992 1 85.88 112 LEU B O 1
ATOM 2348 N N . GLN B 1 113 ? 11.391 -11.328 -6.969 1 84.94 113 GLN B N 1
ATOM 2349 C CA . GLN B 1 113 ? 11.875 -9.945 -6.953 1 84.94 113 GLN B CA 1
ATOM 2350 C C . GLN B 1 113 ? 11 -9.047 -7.812 1 84.94 113 GLN B C 1
ATOM 2352 O O . GLN B 1 113 ? 10.93 -9.211 -9.031 1 84.94 113 GLN B O 1
ATOM 2357 N N . ILE B 1 114 ? 10.312 -8.211 -7.203 1 84.19 114 ILE B N 1
ATOM 2358 C CA . ILE B 1 114 ? 9.359 -7.375 -7.93 1 84.19 114 ILE B CA 1
ATOM 2359 C C . ILE B 1 114 ? 9.664 -5.898 -7.672 1 84.19 114 ILE B C 1
ATOM 2361 O O . ILE B 1 114 ? 9.969 -5.512 -6.539 1 84.19 114 ILE B O 1
ATOM 2365 N N . LYS B 1 115 ? 9.57 -5.195 -8.727 1 85.75 115 LYS B N 1
ATOM 2366 C CA . LYS B 1 115 ? 9.742 -3.75 -8.617 1 85.75 115 LYS B CA 1
ATOM 2367 C C . LYS B 1 115 ? 8.469 -3.088 -8.086 1 85.75 115 LYS B C 1
ATOM 2369 O O . LYS B 1 115 ? 7.363 -3.49 -8.438 1 85.75 115 LYS B O 1
ATOM 2374 N N . GLN B 1 116 ? 8.719 -2.143 -7.223 1 88.5 116 GLN B N 1
ATOM 2375 C CA . GLN B 1 116 ? 7.594 -1.329 -6.77 1 88.5 116 GLN B CA 1
ATOM 2376 C C . GLN B 1 116 ? 7.383 -0.125 -7.688 1 88.5 116 GLN B C 1
ATOM 2378 O O . GLN B 1 116 ? 8.344 0.558 -8.055 1 88.5 116 GLN B O 1
ATOM 2383 N N . SER B 1 117 ? 6.145 0.106 -8.086 1 88.56 117 SER B N 1
ATOM 2384 C CA . SER B 1 117 ? 5.844 1.14 -9.07 1 88.56 117 SER B CA 1
ATOM 2385 C C . SER B 1 117 ? 5.559 2.479 -8.398 1 88.56 117 SER B C 1
ATOM 2387 O O . SER B 1 117 ? 5.266 2.527 -7.203 1 88.56 117 SER B O 1
ATOM 2389 N N . VAL B 1 118 ? 5.77 3.484 -9.195 1 90.44 118 VAL B N 1
ATOM 2390 C CA . VAL B 1 118 ? 5.273 4.801 -8.805 1 90.44 118 VAL B CA 1
ATOM 2391 C C . VAL B 1 118 ? 3.752 4.836 -8.922 1 90.44 118 VAL B C 1
ATOM 2393 O O . VAL B 1 118 ? 3.191 4.398 -9.93 1 90.44 118 VAL B O 1
ATOM 2396 N N . ILE B 1 119 ? 3.143 5.316 -7.859 1 88.44 119 ILE B N 1
ATOM 2397 C CA . ILE B 1 119 ? 1.685 5.375 -7.859 1 88.44 119 ILE B CA 1
ATOM 2398 C C . ILE B 1 119 ? 1.226 6.82 -8.031 1 88.44 119 ILE B C 1
ATOM 2400 O O . ILE B 1 119 ? 1.833 7.742 -7.48 1 88.44 119 ILE B O 1
ATOM 2404 N N . THR B 1 120 ? 0.188 6.992 -8.789 1 86.94 120 THR B N 1
ATOM 2405 C CA . THR B 1 120 ? -0.487 8.281 -8.898 1 86.94 120 THR B CA 1
ATOM 2406 C C . THR B 1 120 ? -1.923 8.18 -8.391 1 86.94 120 THR B C 1
ATOM 2408 O O . THR B 1 120 ? -2.775 7.57 -9.031 1 86.94 120 THR B O 1
ATOM 2411 N N . PRO B 1 121 ? -2.072 8.805 -7.176 1 85.44 121 PRO B N 1
ATOM 2412 C CA . PRO B 1 121 ? -3.447 8.773 -6.676 1 85.44 121 PRO B CA 1
ATOM 2413 C C . PRO B 1 121 ? -4.453 9.352 -7.672 1 85.44 121 PRO B C 1
ATOM 2415 O O . PRO B 1 121 ? -4.105 10.234 -8.461 1 85.44 121 PRO B O 1
ATOM 2418 N N . GLY B 1 122 ? -5.613 8.789 -7.695 1 80.88 122 GLY B N 1
ATOM 2419 C CA . GLY B 1 122 ? -6.641 9.195 -8.641 1 80.88 122 GLY B CA 1
ATOM 2420 C C . GLY B 1 122 ? -7.062 10.641 -8.484 1 80.88 122 GLY B C 1
ATOM 2421 O O . GLY B 1 122 ? -7.402 11.305 -9.469 1 80.88 122 GLY B O 1
ATOM 2422 N N . SER B 1 123 ? -7.004 11.188 -7.242 1 83.75 123 SER B N 1
ATOM 2423 C CA . SER B 1 123 ? -7.621 12.477 -6.949 1 83.75 123 SER B CA 1
ATOM 2424 C C . SER B 1 123 ? -6.625 13.625 -7.129 1 83.75 123 SER B C 1
ATOM 2426 O O . SER B 1 123 ? -7.02 14.789 -7.227 1 83.75 123 SER B O 1
ATOM 2428 N N . ILE B 1 124 ? -5.43 13.258 -7.008 1 84 124 ILE B N 1
ATOM 2429 C CA . ILE B 1 124 ? -4.422 14.305 -7.148 1 84 124 ILE B CA 1
ATOM 2430 C C . ILE B 1 124 ? -3.375 13.883 -8.172 1 84 124 ILE B C 1
ATOM 2432 O O . ILE B 1 124 ? -3.09 12.688 -8.32 1 84 124 ILE B O 1
ATOM 2436 N N . ASP B 1 125 ? -2.906 14.727 -8.969 1 84.12 125 ASP B N 1
ATOM 2437 C CA . ASP B 1 125 ? -1.913 14.445 -10 1 84.12 125 ASP B CA 1
ATOM 2438 C C . ASP B 1 125 ? -0.496 14.602 -9.453 1 84.12 125 ASP B C 1
ATOM 2440 O O . ASP B 1 125 ? 0.285 15.414 -9.961 1 84.12 125 ASP B O 1
ATOM 2444 N N . ILE B 1 126 ? -0.146 13.906 -8.445 1 90.06 126 ILE B N 1
ATOM 2445 C CA . ILE B 1 126 ? 1.186 13.883 -7.848 1 90.06 126 ILE B CA 1
ATOM 2446 C C . ILE B 1 126 ? 1.707 12.445 -7.82 1 90.06 126 ILE B C 1
ATOM 2448 O O . ILE B 1 126 ? 1.013 11.539 -7.359 1 90.06 126 ILE B O 1
ATOM 2452 N N . ALA B 1 127 ? 2.846 12.273 -8.336 1 90.56 127 ALA B N 1
ATOM 2453 C CA . ALA B 1 127 ? 3.486 10.961 -8.32 1 90.56 127 ALA B CA 1
ATOM 2454 C C . ALA B 1 127 ? 3.973 10.609 -6.914 1 90.56 127 ALA B C 1
ATOM 2456 O O . ALA B 1 127 ? 4.516 11.461 -6.207 1 90.56 127 ALA B O 1
ATOM 2457 N N . VAL B 1 128 ? 3.744 9.367 -6.582 1 93.94 128 VAL B N 1
ATOM 2458 C CA . VAL B 1 128 ? 4.172 8.875 -5.281 1 93.94 128 VAL B CA 1
ATOM 2459 C C . VAL B 1 128 ? 5.129 7.695 -5.461 1 93.94 128 VAL B C 1
ATOM 2461 O O . VAL B 1 128 ? 4.695 6.555 -5.629 1 93.94 128 VAL B O 1
ATOM 2464 N N . PRO B 1 129 ? 6.395 7.965 -5.453 1 93.88 129 PRO B N 1
ATOM 2465 C CA . PRO B 1 129 ? 7.391 6.895 -5.574 1 93.88 129 PRO B CA 1
ATOM 2466 C C . PRO B 1 129 ? 7.625 6.156 -4.258 1 93.88 129 PRO B C 1
ATOM 2468 O O . PRO B 1 129 ? 7.281 6.664 -3.189 1 93.88 129 PRO B O 1
ATOM 2471 N N . PRO B 1 130 ? 8.117 4.895 -4.336 1 93.62 130 PRO B N 1
ATOM 2472 C CA . PRO B 1 130 ? 8.562 4.238 -3.107 1 93.62 130 PRO B CA 1
ATOM 2473 C C . PRO B 1 130 ? 9.766 4.934 -2.469 1 93.62 130 PRO B C 1
ATOM 2475 O O . PRO B 1 130 ? 10.57 5.551 -3.17 1 93.62 130 PRO B O 1
ATOM 2478 N N . ILE B 1 131 ? 9.828 4.93 -1.173 1 93.56 131 ILE B N 1
ATOM 2479 C CA . ILE B 1 131 ? 10.961 5.5 -0.451 1 93.56 131 ILE B CA 1
ATOM 2480 C C . ILE B 1 131 ? 12.266 4.863 -0.94 1 93.56 131 ILE B C 1
ATOM 2482 O O . ILE B 1 131 ? 13.234 5.566 -1.237 1 93.56 131 ILE B O 1
ATOM 2486 N N . ASN B 1 132 ? 12.188 3.555 -0.978 1 86.31 132 ASN B N 1
ATOM 2487 C CA . ASN B 1 132 ? 13.312 2.793 -1.507 1 86.31 132 ASN B CA 1
ATOM 2488 C C . ASN B 1 132 ? 12.984 2.182 -2.867 1 86.31 132 ASN B C 1
ATOM 2490 O O . ASN B 1 132 ? 12.055 1.383 -2.984 1 86.31 132 ASN B O 1
ATOM 2494 N N . THR B 1 133 ? 13.711 2.576 -3.822 1 80.75 133 THR B N 1
ATOM 2495 C CA . THR B 1 133 ? 13.414 2.193 -5.199 1 80.75 133 THR B CA 1
ATOM 2496 C C . THR B 1 133 ? 14.016 0.826 -5.52 1 80.75 133 THR B C 1
ATOM 2498 O O . THR B 1 133 ? 13.797 0.288 -6.605 1 80.75 133 THR B O 1
ATOM 2501 N N . ILE B 1 134 ? 14.68 0.285 -4.602 1 76.88 134 ILE B N 1
ATOM 2502 C CA . ILE B 1 134 ? 15.281 -1.027 -4.824 1 76.88 134 ILE B CA 1
ATOM 2503 C C . ILE B 1 134 ? 14.188 -2.096 -4.824 1 76.88 134 ILE B C 1
ATOM 2505 O O . ILE B 1 134 ? 13.211 -1.994 -4.082 1 76.88 134 ILE B O 1
ATOM 2509 N N . GLU B 1 135 ? 14.383 -3.021 -5.77 1 78.12 135 GLU B N 1
ATOM 2510 C CA . GLU B 1 135 ? 13.461 -4.152 -5.785 1 78.12 135 GLU B CA 1
ATOM 2511 C C . GLU B 1 135 ? 13.438 -4.863 -4.434 1 78.12 135 GLU B C 1
ATOM 2513 O O . GLU B 1 135 ? 14.477 -5.043 -3.801 1 78.12 135 GLU B O 1
ATOM 2518 N N . LYS B 1 136 ? 12.25 -5.07 -4.055 1 80.88 136 LYS B N 1
ATOM 2519 C CA . LYS B 1 136 ? 12.086 -5.766 -2.781 1 80.88 136 LYS B CA 1
ATOM 2520 C C . LYS B 1 136 ? 11.57 -7.184 -2.992 1 80.88 136 LYS B C 1
ATOM 2522 O O . LYS B 1 136 ? 10.75 -7.43 -3.883 1 80.88 136 LYS B O 1
ATOM 2527 N N . PRO B 1 137 ? 12.188 -8.039 -2.193 1 85.38 137 PRO B N 1
ATOM 2528 C CA . PRO B 1 137 ? 11.648 -9.398 -2.275 1 85.38 137 PRO B CA 1
ATOM 2529 C C . PRO B 1 137 ? 10.195 -9.484 -1.822 1 85.38 137 PRO B C 1
ATOM 2531 O O . PRO B 1 137 ? 9.836 -8.945 -0.772 1 85.38 137 PRO B O 1
ATOM 2534 N N . VAL B 1 138 ? 9.438 -10.094 -2.688 1 89.5 138 VAL B N 1
ATOM 2535 C CA . VAL B 1 138 ? 8.031 -10.344 -2.391 1 89.5 138 VAL B CA 1
ATOM 2536 C C . VAL B 1 138 ? 7.801 -11.852 -2.25 1 89.5 138 VAL B C 1
ATOM 2538 O O . VAL B 1 138 ? 8.305 -12.641 -3.053 1 89.5 138 VAL B O 1
ATOM 2541 N N . ARG B 1 139 ? 7.125 -12.188 -1.243 1 89.5 139 ARG B N 1
ATOM 2542 C CA . ARG B 1 139 ? 6.742 -13.578 -1.039 1 89.5 139 ARG B CA 1
ATOM 2543 C C . ARG B 1 139 ? 5.277 -13.805 -1.395 1 89.5 139 ARG B C 1
ATOM 2545 O O . ARG B 1 139 ? 4.398 -13.094 -0.896 1 89.5 139 ARG B O 1
ATOM 2552 N N . VAL B 1 140 ? 5.102 -14.711 -2.316 1 91.81 140 VAL B N 1
ATOM 2553 C CA . VAL B 1 140 ? 3.742 -15.141 -2.631 1 91.81 140 VAL B CA 1
ATOM 2554 C C . VAL B 1 140 ? 3.385 -16.375 -1.798 1 91.81 140 VAL B C 1
ATOM 2556 O O . VAL B 1 140 ? 4.125 -17.359 -1.784 1 91.81 140 VAL B O 1
ATOM 2559 N N . ILE B 1 141 ? 2.246 -16.266 -1.101 1 91 141 ILE B N 1
ATOM 2560 C CA . ILE B 1 141 ? 1.882 -17.359 -0.213 1 91 141 ILE B CA 1
ATOM 2561 C C . ILE B 1 141 ? 0.486 -17.859 -0.566 1 91 141 ILE B C 1
ATOM 2563 O O . ILE B 1 141 ? -0.368 -17.094 -1.013 1 91 141 ILE B O 1
ATOM 2567 N N . TRP B 1 142 ? 0.263 -19.141 -0.389 1 90.31 142 TRP B N 1
ATOM 2568 C CA . TRP B 1 142 ? -1.043 -19.75 -0.581 1 90.31 142 TRP B CA 1
ATOM 2569 C C . TRP B 1 142 ? -1.185 -21 0.286 1 90.31 142 TRP B C 1
ATOM 2571 O O . TRP B 1 142 ? -0.203 -21.484 0.858 1 90.31 142 TRP B O 1
ATOM 2581 N N . GLN B 1 143 ? -2.434 -21.312 0.543 1 86.81 143 GLN B N 1
ATOM 2582 C CA . GLN B 1 143 ? -2.699 -22.438 1.425 1 86.81 143 GLN B CA 1
ATOM 2583 C C . GLN B 1 143 ? -2.088 -23.734 0.87 1 86.81 143 GLN B C 1
ATOM 2585 O O . GLN B 1 143 ? -2.127 -23.969 -0.339 1 86.81 143 GLN B O 1
ATOM 2590 N N . ASN B 1 144 ? -1.417 -24.344 1.723 1 72.19 144 ASN B N 1
ATOM 2591 C CA . ASN B 1 144 ? -0.677 -25.578 1.455 1 72.19 144 ASN B CA 1
ATOM 2592 C C . ASN B 1 144 ? -1.599 -26.688 0.968 1 72.19 144 ASN B C 1
ATOM 2594 O O . ASN B 1 144 ? -2.594 -27.016 1.621 1 72.19 144 ASN B O 1
ATOM 2598 N N . ASP B 1 145 ? -1.404 -26.953 -0.148 1 66.62 145 ASP B N 1
ATOM 2599 C CA . ASP B 1 145 ? -1.95 -28.234 -0.604 1 66.62 145 ASP B CA 1
ATOM 2600 C C . ASP B 1 145 ? -0.851 -29.281 -0.744 1 66.62 145 ASP B C 1
ATOM 2602 O O . ASP B 1 145 ? 0.323 -29 -0.498 1 66.62 145 ASP B O 1
ATOM 2606 N N . ILE B 1 146 ? -1.087 -30.594 -0.695 1 60.03 146 ILE B N 1
ATOM 2607 C CA . ILE B 1 146 ? -0.172 -31.719 -0.601 1 60.03 146 ILE B CA 1
ATOM 2608 C C . ILE B 1 146 ? 1.136 -31.391 -1.315 1 60.03 146 ILE B C 1
ATOM 2610 O O . ILE B 1 146 ? 2.221 -31.656 -0.789 1 60.03 146 ILE B O 1
ATOM 2614 N N . ASN B 1 147 ? 1.203 -30.766 -2.498 1 64.06 147 ASN B N 1
ATOM 2615 C CA . ASN B 1 147 ? 2.469 -30.547 -3.191 1 64.06 147 ASN B CA 1
ATOM 2616 C C . ASN B 1 147 ? 2.674 -29.078 -3.539 1 64.06 147 ASN B C 1
ATOM 2618 O O . ASN B 1 147 ? 3.637 -28.719 -4.223 1 64.06 147 ASN B O 1
ATOM 2622 N N . CYS B 1 148 ? 2.023 -28.234 -2.922 1 67.75 148 CYS B N 1
ATOM 2623 C CA . CYS B 1 148 ? 2.115 -26.781 -3.148 1 67.75 148 CYS B CA 1
ATOM 2624 C C . CYS B 1 148 ? 2.146 -26.469 -4.641 1 67.75 148 CYS B C 1
ATOM 2626 O O . CYS B 1 148 ? 2.697 -25.453 -5.051 1 67.75 148 CYS B O 1
ATOM 2628 N N . MET B 1 149 ? 1.863 -27.359 -5.426 1 62.56 149 MET B N 1
ATOM 2629 C CA . MET B 1 149 ? 2.008 -27.141 -6.863 1 62.56 149 MET B CA 1
ATOM 2630 C C . MET B 1 149 ? 0.646 -27 -7.531 1 62.56 149 MET B C 1
ATOM 2632 O O . MET B 1 149 ? 0.565 -26.719 -8.727 1 62.56 149 MET B O 1
ATOM 2636 N N . LYS B 1 150 ? -0.263 -27.062 -6.613 1 62.88 150 LYS B N 1
ATOM 2637 C CA . LYS B 1 150 ? -1.596 -27.078 -7.211 1 62.88 150 LYS B CA 1
ATOM 2638 C C . LYS B 1 150 ? -2.146 -25.672 -7.375 1 62.88 150 LYS B C 1
ATOM 2640 O O . LYS B 1 150 ? -1.96 -24.812 -6.5 1 62.88 150 LYS B O 1
ATOM 2645 N N . GLY B 1 151 ? -2.449 -25.297 -8.664 1 75.19 151 GLY B N 1
ATOM 2646 C CA . GLY B 1 151 ? -3.143 -24.062 -9.031 1 75.19 151 GLY B CA 1
ATOM 2647 C C . GLY B 1 151 ? -2.615 -23.453 -10.312 1 75.19 151 GLY B C 1
ATOM 2648 O O . GLY B 1 151 ? -1.407 -23.266 -10.469 1 75.19 151 GLY B O 1
ATOM 2649 N N . LEU B 1 152 ? -3.482 -23.344 -11.211 1 81.56 152 LEU B N 1
ATOM 2650 C CA . LEU B 1 152 ? -3.143 -22.812 -12.523 1 81.56 152 LEU B CA 1
ATOM 2651 C C . LEU B 1 152 ? -2.342 -21.531 -12.406 1 81.56 152 LEU B C 1
ATOM 2653 O O . LEU B 1 152 ? -1.353 -21.344 -13.117 1 81.56 152 LEU B O 1
ATOM 2657 N N . PHE B 1 153 ? -2.637 -20.703 -11.453 1 88.69 153 PHE B N 1
ATOM 2658 C CA . PHE B 1 153 ? -1.948 -19.422 -11.32 1 88.69 153 PHE B CA 1
ATOM 2659 C C . PHE B 1 153 ? -0.553 -19.625 -10.742 1 88.69 153 PHE B C 1
ATOM 2661 O O . PHE B 1 153 ? 0.387 -18.922 -11.125 1 88.69 153 PHE B O 1
ATOM 2668 N N . VAL B 1 154 ? -0.416 -20.516 -9.844 1 87.19 154 VAL B N 1
ATOM 2669 C CA . VAL B 1 154 ? 0.882 -20.781 -9.227 1 87.19 154 VAL B CA 1
ATOM 2670 C C . VAL B 1 154 ? 1.865 -21.281 -10.289 1 87.19 154 VAL B C 1
ATOM 2672 O O . VAL B 1 154 ? 3.039 -20.891 -10.281 1 87.19 154 VAL B O 1
ATOM 2675 N N . GLU B 1 155 ? 1.384 -22.109 -11.117 1 84.69 155 GLU B N 1
ATOM 2676 C CA . GLU B 1 155 ? 2.229 -22.578 -12.219 1 84.69 155 GLU B CA 1
ATOM 2677 C C . GLU B 1 155 ? 2.719 -21.406 -13.07 1 84.69 155 GLU B C 1
ATOM 2679 O O . GLU B 1 155 ? 3.898 -21.344 -13.422 1 84.69 155 GLU B O 1
ATOM 2684 N N . LYS B 1 156 ? 1.826 -20.547 -13.406 1 87.62 156 LYS B N 1
ATOM 2685 C CA . LYS B 1 156 ? 2.191 -19.375 -14.195 1 87.62 156 LYS B 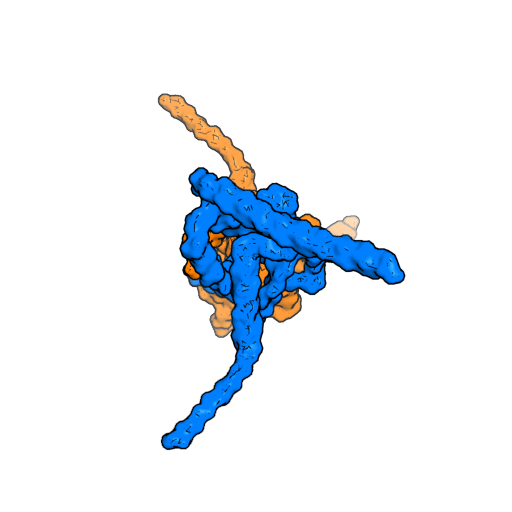CA 1
ATOM 2686 C C . LYS B 1 156 ? 3.168 -18.484 -13.43 1 87.62 156 LYS B C 1
ATOM 2688 O O . LYS B 1 156 ? 4.074 -17.906 -14.023 1 87.62 156 LYS B O 1
ATOM 2693 N N . LEU B 1 157 ? 2.9 -18.391 -12.164 1 89 157 LEU B N 1
ATOM 2694 C CA . LEU B 1 157 ? 3.771 -17.609 -11.297 1 89 157 LEU B CA 1
ATOM 2695 C C . LEU B 1 157 ? 5.195 -18.156 -11.312 1 89 157 LEU B C 1
ATOM 2697 O O . LEU B 1 157 ? 6.16 -17.391 -11.336 1 89 157 LEU B O 1
ATOM 2701 N N . ARG B 1 158 ? 5.266 -19.438 -11.273 1 85.38 158 ARG B N 1
ATOM 2702 C CA . ARG B 1 158 ? 6.574 -20.078 -11.312 1 85.38 158 ARG B CA 1
ATOM 2703 C C . ARG B 1 158 ? 7.289 -19.781 -12.625 1 85.38 158 ARG B C 1
ATOM 2705 O O . ARG B 1 158 ? 8.484 -19.469 -12.633 1 85.38 158 ARG B O 1
ATOM 2712 N N . ASP B 1 159 ? 6.559 -19.875 -13.695 1 83.62 159 ASP B N 1
ATOM 2713 C CA . ASP B 1 159 ? 7.121 -19.531 -14.992 1 83.62 159 ASP B CA 1
ATOM 2714 C C . ASP B 1 159 ? 7.586 -18.078 -15.031 1 83.62 159 ASP B C 1
ATOM 2716 O O . ASP B 1 159 ? 8.648 -17.766 -15.57 1 83.62 159 ASP B O 1
ATOM 2720 N N . PHE B 1 160 ? 6.777 -17.234 -14.445 1 85.62 160 PHE B N 1
ATOM 2721 C CA . PHE B 1 160 ? 7.062 -15.805 -14.375 1 85.62 160 PHE B CA 1
ATOM 2722 C C . PHE B 1 160 ? 8.336 -15.547 -13.578 1 85.62 160 PHE B C 1
ATOM 2724 O O . PHE B 1 160 ? 9.148 -14.703 -13.953 1 85.62 160 PHE B O 1
ATOM 2731 N N . SER B 1 161 ? 8.43 -16.203 -12.414 1 82.06 161 SER B N 1
ATOM 2732 C CA . SER B 1 161 ? 9.586 -16.031 -11.539 1 82.06 161 SER B CA 1
ATOM 2733 C C . SER B 1 161 ? 10.875 -16.453 -12.227 1 82.06 161 SER B C 1
ATOM 2735 O O . SER B 1 161 ? 11.93 -15.852 -12.016 1 82.06 161 SER B O 1
ATOM 2737 N N . GLU B 1 162 ? 10.82 -17.406 -12.984 1 77 162 GLU B N 1
ATOM 2738 C CA . GLU B 1 162 ? 11.992 -17.938 -13.672 1 77 162 GLU B CA 1
ATOM 2739 C C . GLU B 1 162 ? 12.461 -17 -14.773 1 77 162 GLU B C 1
ATOM 2741 O O . GLU B 1 162 ? 13.656 -16.906 -15.047 1 77 162 GLU B O 1
ATOM 2746 N N . ARG B 1 163 ? 11.5 -16.328 -15.344 1 65.56 163 ARG B N 1
ATOM 2747 C CA . ARG B 1 163 ? 11.867 -15.391 -16.391 1 65.56 163 ARG B CA 1
ATOM 2748 C C . ARG B 1 163 ? 12.609 -14.188 -15.812 1 65.56 163 ARG B C 1
ATOM 2750 O O . ARG B 1 163 ? 13.523 -13.656 -16.438 1 65.56 163 ARG B O 1
ATOM 2757 N N . PHE B 1 164 ? 12.133 -13.742 -14.664 1 59.5 164 PHE B N 1
ATOM 2758 C CA . PHE B 1 164 ? 12.766 -12.586 -14.039 1 59.5 164 PHE B CA 1
ATOM 2759 C C . PHE B 1 164 ? 14.117 -12.953 -13.445 1 59.5 164 PHE B C 1
ATOM 2761 O O . PHE B 1 164 ? 15.047 -12.148 -13.453 1 59.5 164 PHE B O 1
ATOM 2768 N N . LEU B 1 165 ? 14.211 -14.141 -12.844 1 52.25 165 LEU B N 1
ATOM 2769 C CA . LEU B 1 165 ? 15.508 -14.625 -12.375 1 52.25 165 LEU B CA 1
ATOM 2770 C C . LEU B 1 165 ? 16.484 -14.789 -13.539 1 52.25 165 LEU B C 1
ATOM 2772 O O . LEU B 1 165 ? 17.656 -14.461 -13.406 1 52.25 165 LEU B O 1
ATOM 2776 N N . LEU B 1 166 ? 16.031 -15.281 -14.578 1 46.69 166 LEU B N 1
ATOM 2777 C CA . LEU B 1 166 ? 16.891 -15.5 -15.734 1 46.69 166 LEU B CA 1
ATOM 2778 C C . LEU B 1 166 ? 17.234 -14.18 -16.422 1 46.69 166 LEU B C 1
ATOM 2780 O O . LEU B 1 166 ? 18.328 -14.023 -16.969 1 46.69 166 LEU B O 1
ATOM 2784 N N . SER B 1 167 ? 16.297 -13.352 -16.484 1 44.84 167 SER B N 1
ATOM 2785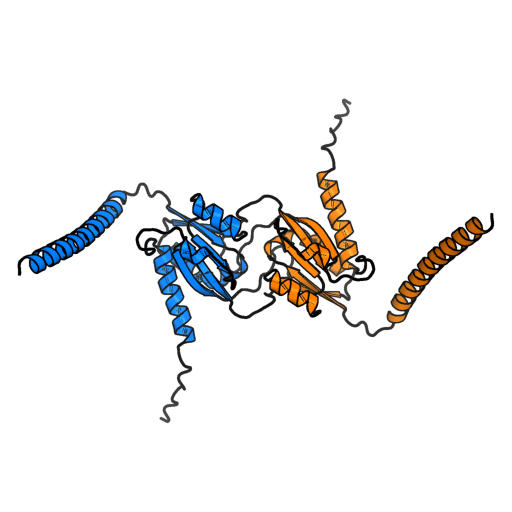 C CA . SER B 1 167 ? 16.656 -12.078 -17.094 1 44.84 167 SER B CA 1
ATOM 2786 C C . SER B 1 167 ? 17.719 -11.352 -16.266 1 44.84 167 SER B C 1
ATOM 2788 O O . SER B 1 167 ? 18.562 -10.641 -16.828 1 44.84 167 SER B O 1
ATOM 2790 N N . ALA B 1 168 ? 17.734 -11.562 -15.008 1 43.06 168 ALA B N 1
ATOM 2791 C CA . ALA B 1 168 ? 18.812 -11.016 -14.188 1 43.06 168 ALA B CA 1
ATOM 2792 C C . ALA B 1 168 ? 20.109 -11.773 -14.422 1 43.06 168 ALA B C 1
ATOM 2794 O O . ALA B 1 168 ? 21.203 -11.25 -14.156 1 43.06 168 ALA B O 1
ATOM 2795 N N . THR B 1 169 ? 19.969 -13 -14.766 1 39.94 169 THR B N 1
ATOM 2796 C CA . THR B 1 169 ? 21.172 -13.805 -14.945 1 39.94 169 THR B CA 1
ATOM 2797 C C . THR B 1 169 ? 21.656 -13.734 -16.391 1 39.94 169 THR B C 1
ATOM 2799 O O . THR B 1 169 ? 22.641 -14.391 -16.75 1 39.94 169 THR B O 1
ATOM 2802 N N . ARG B 1 170 ? 20.953 -13.203 -17.359 1 34.72 170 ARG B N 1
ATOM 2803 C CA . ARG B 1 170 ? 21.594 -13.18 -18.672 1 34.72 170 ARG B CA 1
ATOM 2804 C C . ARG B 1 170 ? 22.75 -12.188 -18.719 1 34.72 170 ARG B C 1
ATOM 2806 O O . ARG B 1 170 ? 22.562 -10.992 -18.469 1 34.72 170 ARG B O 1
ATOM 2813 N N . PRO B 1 171 ? 23.938 -12.633 -18.672 1 33.34 171 PRO B N 1
ATOM 2814 C CA . PRO B 1 171 ? 25.109 -11.805 -18.906 1 33.34 171 PRO B CA 1
ATOM 2815 C C . PRO B 1 171 ? 24.984 -10.922 -20.141 1 33.34 171 PRO B C 1
ATOM 2817 O O . PRO B 1 171 ? 24.234 -11.258 -21.062 1 33.34 171 PRO B O 1
ATOM 2820 N N . ASN B 1 172 ? 25.172 -9.609 -20.078 1 37.44 172 ASN B N 1
ATOM 2821 C CA . ASN B 1 172 ? 25.469 -8.742 -21.219 1 37.44 172 ASN B CA 1
ATOM 2822 C C . ASN B 1 172 ? 26.266 -9.477 -22.281 1 37.44 172 ASN B C 1
ATOM 2824 O O . ASN B 1 172 ? 27.453 -9.781 -22.094 1 37.44 172 ASN B O 1
ATOM 2828 N N . GLY B 1 173 ? 25.766 -10.375 -22.922 1 32.69 173 GLY B N 1
ATOM 2829 C CA . GLY B 1 173 ? 26.5 -10.891 -24.078 1 32.69 173 GLY B CA 1
ATOM 2830 C C . GLY B 1 173 ? 27.047 -9.789 -24.969 1 32.69 173 GLY B C 1
ATOM 2831 O O . GLY B 1 173 ? 26.391 -8.781 -25.203 1 32.69 173 GLY B O 1
ATOM 2832 N N . LYS B 1 174 ? 28.453 -9.664 -25.078 1 36.28 174 LYS B N 1
ATOM 2833 C CA . LYS B 1 174 ? 29.312 -8.938 -26.016 1 36.28 174 LYS B CA 1
ATOM 2834 C C . LYS B 1 174 ? 28.828 -9.102 -27.453 1 36.28 174 LYS B C 1
ATOM 2836 O O . LYS B 1 174 ? 28.719 -10.227 -27.953 1 36.28 174 LYS B O 1
ATOM 2841 N N . LYS B 1 175 ? 28.062 -8.109 -28 1 36.31 175 LYS B N 1
ATOM 2842 C CA . LYS B 1 175 ? 27.938 -7.91 -29.438 1 36.31 175 LYS B CA 1
ATOM 2843 C C . LYS B 1 175 ? 29.281 -8.062 -30.125 1 36.31 175 LYS B C 1
ATOM 2845 O O . LYS B 1 175 ? 30.203 -7.27 -29.906 1 36.31 175 LYS B O 1
ATOM 2850 N N . GLU B 1 176 ? 29.594 -9.219 -30.328 1 32.53 176 GLU B N 1
ATOM 2851 C CA . GLU B 1 176 ? 30.688 -9.414 -31.281 1 32.53 176 GLU B CA 1
ATOM 2852 C C . GLU B 1 176 ? 30.438 -8.633 -32.562 1 32.53 176 GLU B C 1
ATOM 2854 O O . GLU B 1 176 ? 29.406 -8.82 -33.219 1 32.53 176 GLU B O 1
ATOM 2859 N N . GLU B 1 177 ? 30.875 -7.367 -32.656 1 33 177 GLU B N 1
ATOM 2860 C CA . GLU B 1 177 ? 31.109 -6.652 -33.906 1 33 177 GLU B CA 1
ATOM 2861 C C . GLU B 1 177 ? 31.828 -7.539 -34.906 1 33 177 GLU B C 1
ATOM 2863 O O . GLU B 1 177 ? 32.969 -7.977 -34.656 1 33 177 GLU B O 1
ATOM 2868 N N . LYS B 1 178 ? 31.125 -8.344 -35.562 1 29.05 178 LYS B N 1
ATOM 2869 C CA . LYS B 1 178 ? 31.688 -8.922 -36.781 1 29.05 178 LYS B CA 1
ATOM 287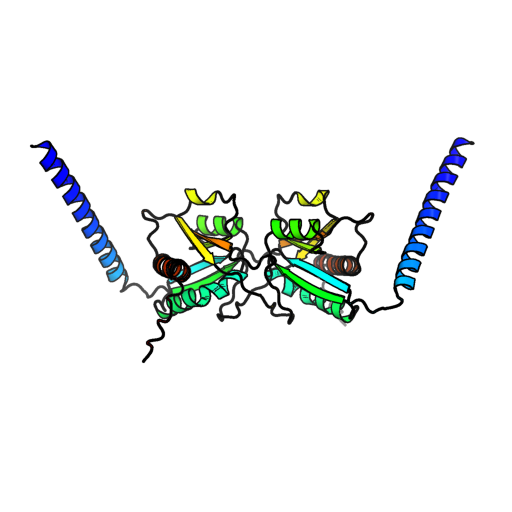0 C C . LYS B 1 178 ? 32.344 -7.852 -37.656 1 29.05 178 LYS B C 1
ATOM 2872 O O . LYS B 1 178 ? 31.656 -6.934 -38.094 1 29.05 178 LYS B O 1
ATOM 2877 N N . VAL B 1 179 ? 33.594 -7.555 -37.438 1 30.17 179 VAL B N 1
ATOM 2878 C CA . VAL B 1 179 ? 34.531 -6.918 -38.344 1 30.17 179 VAL B CA 1
ATOM 2879 C C . VAL B 1 179 ? 34.469 -7.562 -39.719 1 30.17 179 VAL B C 1
ATOM 2881 O O . VAL B 1 179 ? 34.812 -8.734 -39.875 1 30.17 179 VAL B O 1
ATOM 2884 N N . VAL B 1 180 ? 33.188 -7.367 -40.25 1 26.62 180 VAL B N 1
ATOM 2885 C CA . VAL B 1 180 ? 33.344 -7.426 -41.688 1 26.62 180 VAL B CA 1
ATOM 2886 C C . VAL B 1 180 ? 34 -6.129 -42.188 1 26.62 180 VAL B C 1
ATOM 2888 O O . VAL B 1 180 ? 33.688 -5.047 -41.656 1 26.62 180 VAL B O 1
#

Sequence (360 aa):
MKDFVLLIVVLAAFIYGYFLMEKLDKFLKENQSQKLISDSKLRIGFETPAIIDSIADLLEQFSSEYPNYELNLFYGSVNEIINGLGNNKLDLGFIIENSNDILKDEYCSLSLQIKQSVITPGSIDIAVPPINTIEKPVRVIWQNDINCMKGLFVEKLRDFSERFLLSATRPNGKKEEKVVMKDFVLLIVVLAAFIYGYFLMEKLDKFLKENQSQKLISDSKLRIGFETPAIIDSIADLLEQFSSEYPNYELNLFYGSVNEIINGLGNNKLDLGFIIENSNDILKDEYCSLSLQIKQSVITPGSIDIAVPPINTIEKPVRVIWQNDINCMKGLFVEKLRDFSERFLLSATRPNGKKEEKVV

Nearest PDB structures (foldseek):
  3k1p-assembly1_A  TM=5.213E-01  e=2.399E-06  Acinetobacter baylyi ADP1
  3fzv-assembly1_B  TM=5.069E-01  e=1.947E-05  Pseudomonas aeruginosa PAO1
  3fzv-assembly1_A  TM=5.023E-01  e=2.510E-05  Pseudomonas aeruginosa PAO1
  3fzv-assembly1_D  TM=5.345E-01  e=6.101E-05  Pseudomonas aeruginosa PAO1
  4x6g-assembly1_D  TM=5.704E-01  e=3.176E-04  Pseudomonas aeruginosa PAO1

Secondary structure (DSSP, 8-state):
-HHHHHHHHHHHHHHHHHHHHHHHHHHHHHHTTS-----EEEEEEES-GGGGGGGHHHHHHHHHH-TTEEEEEEE--HHHHHHHHHTTS-SEEEEE--TT--GGGTEEEEEEEEPPPPB--SSS---B-BSS-S-EEEEEEEE--TTS---HHHHHHHHHHHHHHHHHH-----------/-HHHHHHHHHHHHHHHHHHHHHHHHHHHHHHTTTS----EEEEEEES-GGGGGGGHHHHHHHHHH-TTEEEEEEE--HHHHHHHHHTTS-SEEEEE--TT--GGGTEEEEEEEEPPPPB--SSS---B-BSS-S-EEEEEEEE--TTS---HHHHHHHHHHHHHHHHHH-----------

Radius of gyration: 28.96 Å; Cα contacts (8 Å, |Δi|>4): 470; chains: 2; bounding box: 81×99×94 Å

pLDDT: mean 74.71, std 19.53, range [25.39, 96.75]